Protein AF-A0AAW3SUJ0-F1 (afdb_monomer)

Solvent-accessible surface area (backbone atoms only — not comparable to full-atom values): 21875 Å² total; per-residue (Å²): 139,84,88,83,88,90,84,89,83,88,86,83,89,82,84,91,87,87,86,86,86,88,85,86,88,88,83,90,80,90,90,85,84,92,80,83,92,74,88,73,82,76,76,75,77,72,80,71,91,65,66,82,89,50,88,70,64,50,76,62,59,48,50,61,58,63,69,73,64,83,82,72,86,83,83,83,88,88,88,80,86,91,77,87,68,78,74,54,68,42,55,52,52,14,48,53,27,41,49,53,18,52,53,35,49,53,51,46,54,50,53,74,74,44,70,93,80,64,52,67,70,58,57,50,51,36,54,51,49,24,52,54,24,44,47,51,16,46,14,25,48,26,22,32,59,65,68,46,51,47,70,45,48,74,56,13,33,31,40,53,44,56,48,26,69,54,96,92,36,64,53,21,34,9,59,58,23,27,41,45,51,14,57,77,65,71,26,27,30,65,60,69,17,70,30,33,37,50,58,52,37,62,66,71,40,91,54,20,56,55,48,43,39,63,75,51,45,82,36,64,50,56,96,88,42,63,92,87,46,39,58,52,59,59,34,28,50,50,15,27,60,72,63,72,56,62,59,42,63,50,33,38,38,58,80,71,72,55,90,60,90,77,76,74,88,78,71,51,63,42,55,55,53,49,50,51,43,45,20,28,30,33,49,53,60,40,67,40,37,38,34,28,24,37,26,50,83,83,39,70,61,64,76,30,67,72,47,54,66,28,64,50,60,66,42,26,49,54,38,25,52,76,68,70,39,53,73,47,76,39,34,34,86,76,32,76,82,52,52,22,23,80,48,82,96,40,45,50,58,52,88,80,61,78,49,89,72,61,74,62,78,74,83,74,89,125

Secondary structure (DSSP, 8-state):
---------------------------------------------------TTS----HHHHHHHHTSSTTS---S----SS------HHHHHHHHHHHHHHHHHHHHHHHHHS-TTS-HHHHHHHHHHHHHHHHHHHHHHHHHHHHS-----TT-EEEEE--EEETTEEEE-HHHHHHHHHHHTT-EEGGGSHHHHHHHTTTSSS-HHHHHHHHTGGGG--TTSPTT--HHHHHHHHHHHHHT--HHHHTSGGGGT-S-SS-STTS-HHHHHHHHHHHHHHHT--S-EEEEE-S-TT-GGGGSHHHHTSHIIIIIHHHHHHTT--EEEE-GGG-TTT---SSGGG-SSGGGS-----S-------

Foldseek 3Di:
DDDDDDDDDDDDDDDDDDDDDDDDDDDDDDDDDDDDDDPPPPPPPPPPQDLPLDPQQPPVSVVVVVPPPVPDDDDDDDPDDPDPPPDDPLLVLLVVLVVQLVVLVVVLVVVVVDDPPPPPVNSVVSVVSNVVSLLSSLLSLLLLLQPFFLAKPAQLEEAEDAFDDDPNFGFFRRVQLRCLVSLVVVIDYRCRGSSNLCCCCSPLDNGSLSVQQVSCVVQQDDPPDDDLRHCSQVSSVNSNVVNVGPLCVLLLVVLVPDPDLDPGPPDGNSQSSVLSSLSNNLLNHHAAYEYTHLAAPPDVVCVDPSNCVDSVNPGRVVNNVSVVHHYHYDYNVNCVLSTAGPDPVSGSPCVPRVTPDRSPPVPPDD

Mean predicted aligned error: 14.72 Å

pLDDT: mean 71.86, std 26.79, range [24.86, 98.56]

Sequence (366 aa):
MPVSLNTSISHTNYNRAETAPASTQEKKSEEKPKAESNEQNKESDTVKNRNPNIKEATPEEIRGKALSSLSKGLNKEIFSANNEHKKDHDLTIAKHYGNKADEAQSTLRNKQKGSPDNSEKMLLKDAISIVLNRNKELEKIGEFTAKADMNSPHNGAYFWSGSTIKNGEVIHSAMLTAQSMAEKNSGTTLEMTQGGHALHNYSGEADSFSYLKERFKYTSGTESSPENYAPRKELIEKGINSSGVDMLAETGLAKTGAKALIPTPKDSVPHILWDMMSMRYANNVSGDATAIHAVSADDPYIKSDAYQQNTWNMKEKPILTSNNVTIKEKFSEQLQGELVGGKEQHKTNWSNTGGFKGNVDTGSKT

Organism: NCBI:txid1201031

Radius of gyration: 27.55 Å; Cα contacts (8 Å, |Δi|>4): 471; chains: 1; bounding box: 68×81×83 Å

Structure (mmCIF, N/CA/C/O backbone):
data_AF-A0AAW3SUJ0-F1
#
_entry.id   AF-A0AAW3SUJ0-F1
#
loop_
_atom_site.group_PDB
_atom_site.id
_atom_site.type_symbol
_atom_site.label_atom_id
_atom_site.label_alt_id
_atom_site.label_comp_id
_atom_site.label_asym_id
_atom_site.label_entity_id
_atom_site.label_seq_id
_atom_site.pdbx_PDB_ins_code
_atom_site.Cartn_x
_atom_site.Cartn_y
_atom_site.Cartn_z
_atom_site.occupancy
_atom_site.B_iso_or_equiv
_atom_site.auth_seq_id
_atom_site.auth_comp_id
_atom_site.auth_asym_id
_atom_site.auth_atom_id
_atom_site.pdbx_PDB_model_num
ATOM 1 N N . MET A 1 1 ? 45.160 45.471 -1.722 1.00 24.86 1 MET A N 1
ATOM 2 C CA . MET A 1 1 ? 45.067 45.384 -0.247 1.00 24.86 1 MET A CA 1
ATOM 3 C C . MET A 1 1 ? 44.053 46.414 0.236 1.00 24.86 1 MET A C 1
ATOM 5 O O . MET A 1 1 ? 44.107 47.510 -0.304 1.00 24.86 1 MET A O 1
ATOM 9 N N . PRO A 1 2 ? 43.237 46.162 1.270 1.00 34.69 2 PRO A N 1
ATOM 10 C CA . PRO A 1 2 ? 42.447 44.970 1.564 1.00 34.69 2 PRO A CA 1
ATOM 11 C C . PRO A 1 2 ? 40.928 45.272 1.616 1.00 34.69 2 PRO A C 1
ATOM 13 O O . PRO A 1 2 ? 40.485 46.416 1.650 1.00 34.69 2 PRO A O 1
ATOM 16 N N . VAL A 1 3 ? 40.160 44.184 1.608 1.00 29.75 3 VAL A N 1
ATOM 17 C CA . VAL A 1 3 ? 38.704 44.078 1.776 1.00 29.75 3 VAL A CA 1
ATOM 18 C C . VAL A 1 3 ? 38.363 44.161 3.271 1.00 29.75 3 VAL A C 1
ATOM 20 O O . VAL A 1 3 ? 39.117 43.619 4.077 1.00 29.75 3 VAL A O 1
ATOM 23 N N . SER A 1 4 ? 37.234 44.774 3.647 1.00 28.98 4 SER A N 1
ATOM 24 C CA . SER A 1 4 ? 36.665 44.638 4.997 1.00 28.98 4 SER A CA 1
ATOM 25 C C . SER A 1 4 ? 35.208 44.183 4.930 1.00 28.98 4 SER A C 1
ATOM 27 O O . SER A 1 4 ? 34.373 44.805 4.273 1.00 28.98 4 SER A O 1
ATOM 29 N N . LEU A 1 5 ? 34.966 43.055 5.598 1.00 29.67 5 LEU A N 1
ATOM 30 C CA . LEU A 1 5 ? 33.693 42.387 5.840 1.00 29.67 5 LEU A CA 1
ATOM 31 C C . LEU A 1 5 ? 32.933 43.083 6.972 1.00 29.67 5 LEU A C 1
ATOM 33 O O . LEU A 1 5 ? 33.523 43.464 7.980 1.00 29.67 5 LEU A O 1
ATOM 37 N N . ASN A 1 6 ? 31.612 43.167 6.826 1.00 27.38 6 ASN A N 1
ATOM 38 C CA . ASN A 1 6 ? 30.703 43.647 7.857 1.00 27.38 6 ASN A CA 1
ATOM 39 C C . ASN A 1 6 ? 29.853 42.463 8.344 1.00 27.38 6 ASN A C 1
ATOM 41 O O . ASN A 1 6 ? 29.036 41.935 7.592 1.00 27.38 6 ASN A O 1
ATOM 45 N N . THR A 1 7 ? 30.047 42.049 9.595 1.00 29.09 7 THR A N 1
ATOM 46 C CA . THR A 1 7 ? 29.163 41.109 10.303 1.00 29.09 7 THR A CA 1
ATOM 47 C C . THR A 1 7 ? 29.036 41.583 11.742 1.00 29.09 7 THR A C 1
ATOM 49 O O . THR A 1 7 ? 30.025 41.631 12.470 1.00 29.09 7 THR A O 1
ATOM 52 N N . SER A 1 8 ? 27.818 41.943 12.142 1.00 25.98 8 SER A N 1
ATOM 53 C CA . SER A 1 8 ? 27.457 42.286 13.516 1.00 25.98 8 SER A CA 1
ATOM 54 C C . SER A 1 8 ? 26.697 41.119 14.140 1.00 25.98 8 SER A C 1
ATOM 56 O O . SER A 1 8 ? 25.651 40.723 13.635 1.00 25.98 8 SER A O 1
ATOM 58 N N . ILE A 1 9 ? 27.212 40.594 15.251 1.00 27.80 9 ILE A N 1
ATOM 59 C CA . ILE A 1 9 ? 26.467 39.766 16.204 1.00 27.80 9 ILE A CA 1
ATOM 60 C C . ILE A 1 9 ? 26.661 40.422 17.571 1.00 27.80 9 ILE A C 1
ATOM 62 O O . ILE A 1 9 ? 27.789 40.569 18.041 1.00 27.80 9 ILE A O 1
ATOM 66 N N . SER A 1 10 ? 25.557 40.839 18.185 1.00 25.36 10 SER A N 1
ATOM 67 C CA . SER A 1 10 ? 25.505 41.372 19.545 1.00 25.36 10 SER A CA 1
ATOM 68 C C . SER A 1 10 ? 24.894 40.321 20.468 1.00 25.36 10 SER A C 1
ATOM 70 O O . SER A 1 10 ? 23.746 39.928 20.280 1.00 25.36 10 SER A O 1
ATOM 72 N N . HIS A 1 11 ? 25.643 39.908 21.489 1.00 27.08 11 HIS A N 1
ATOM 73 C CA . HIS A 1 11 ? 25.108 39.239 22.671 1.00 27.08 11 HIS A CA 1
ATOM 74 C C . HIS A 1 11 ? 25.511 40.048 23.902 1.00 27.08 11 HIS A C 1
ATOM 76 O O . HIS A 1 11 ? 26.698 40.218 24.181 1.00 27.08 11 HIS A O 1
ATOM 82 N N . THR A 1 12 ? 24.512 40.544 24.629 1.00 27.36 12 THR A N 1
ATOM 83 C CA . THR A 1 12 ? 24.684 41.235 25.907 1.00 27.36 12 THR A CA 1
ATOM 84 C C . THR A 1 12 ? 24.100 40.371 27.020 1.00 27.36 12 THR A C 1
ATOM 86 O O . THR A 1 12 ? 22.957 39.926 26.944 1.00 27.36 12 THR A O 1
ATOM 89 N N . ASN A 1 13 ? 24.926 40.144 28.039 1.00 26.64 13 ASN A N 1
ATOM 90 C CA . ASN A 1 13 ? 24.633 39.467 29.299 1.00 26.64 13 ASN A CA 1
ATOM 91 C C . ASN A 1 13 ? 23.749 40.313 30.231 1.00 26.64 13 ASN A C 1
ATOM 93 O O . ASN A 1 13 ? 23.883 41.535 30.253 1.00 26.64 13 ASN A O 1
ATOM 97 N N . TYR A 1 14 ? 23.004 39.647 31.121 1.00 26.52 14 TYR A N 1
ATOM 98 C CA . TYR A 1 14 ? 22.590 40.196 32.420 1.00 26.52 14 TYR A CA 1
ATOM 99 C C . TYR A 1 14 ? 22.772 39.156 33.554 1.00 26.52 14 TYR A C 1
ATOM 101 O O . TYR A 1 14 ? 22.089 38.141 33.589 1.00 26.52 14 TYR A O 1
ATOM 109 N N . ASN A 1 15 ? 23.774 39.431 34.408 1.00 28.48 15 ASN A N 1
ATOM 110 C CA . ASN A 1 15 ? 23.875 39.385 35.892 1.00 28.48 15 ASN A CA 1
ATOM 111 C C . ASN A 1 15 ? 22.992 38.406 36.717 1.00 28.48 15 ASN A C 1
ATOM 113 O O . ASN A 1 15 ? 21.781 38.405 36.552 1.00 28.48 15 ASN A O 1
ATOM 117 N N . ARG A 1 16 ? 23.548 37.519 37.584 1.00 25.41 16 ARG A N 1
ATOM 118 C CA . ARG A 1 16 ? 24.213 37.703 38.928 1.00 25.41 16 ARG A CA 1
ATOM 119 C C . ARG A 1 16 ? 23.171 37.897 40.059 1.00 25.41 16 ARG A C 1
ATOM 121 O O . ARG A 1 16 ? 22.280 38.700 39.853 1.00 25.41 16 ARG A O 1
ATOM 128 N N . ALA A 1 17 ? 23.213 37.351 41.285 1.00 25.39 17 ALA A N 1
ATOM 129 C CA . ALA A 1 17 ? 23.910 36.291 42.048 1.00 25.39 17 ALA A CA 1
ATOM 130 C C . ALA A 1 17 ? 23.192 36.165 43.422 1.00 25.39 17 ALA A C 1
ATOM 132 O O . ALA A 1 17 ? 22.433 37.069 43.745 1.00 25.39 17 ALA A O 1
ATOM 133 N N . GLU A 1 18 ? 23.491 35.125 44.222 1.00 27.52 18 GLU A N 1
ATOM 134 C CA . GLU A 1 18 ? 23.722 35.143 45.699 1.00 27.52 18 GLU A CA 1
ATOM 135 C C . GLU A 1 18 ? 23.854 33.684 46.211 1.00 27.52 18 GLU A C 1
ATOM 137 O O . GLU A 1 18 ? 22.988 32.863 45.936 1.00 27.52 18 GLU A O 1
ATOM 142 N N . THR A 1 19 ? 25.053 33.188 46.561 1.00 28.30 19 THR A N 1
ATOM 143 C CA . THR A 1 19 ? 25.839 33.213 47.831 1.00 28.30 19 THR A CA 1
ATOM 144 C C . THR A 1 19 ? 25.762 31.890 48.618 1.00 28.30 19 THR A C 1
ATOM 146 O O . THR A 1 19 ? 24.700 31.334 48.866 1.00 28.30 19 THR A O 1
ATOM 149 N N . ALA A 1 20 ? 26.951 31.374 48.965 1.00 27.89 20 ALA A N 1
ATOM 150 C CA . ALA A 1 20 ? 27.229 30.170 49.765 1.00 27.89 20 ALA A CA 1
ATOM 151 C C . ALA A 1 20 ? 27.288 30.490 51.281 1.00 27.89 20 ALA A C 1
ATOM 153 O O . ALA A 1 20 ? 27.160 31.662 51.643 1.00 27.89 20 ALA A O 1
ATOM 154 N N . PRO A 1 21 ? 27.513 29.498 52.175 1.00 35.12 21 PRO A N 1
ATOM 155 C CA . PRO A 1 21 ? 28.897 29.112 52.544 1.00 35.12 21 PRO A CA 1
ATOM 156 C C . PRO A 1 21 ? 29.089 27.582 52.763 1.00 35.12 21 PRO A C 1
ATOM 158 O O . PRO A 1 21 ? 28.193 26.888 53.219 1.00 35.12 21 PRO A O 1
ATOM 161 N N . ALA A 1 22 ? 30.150 26.967 52.225 1.00 26.48 22 ALA A N 1
ATOM 162 C CA . ALA A 1 22 ? 31.454 26.652 52.846 1.00 26.48 22 ALA A CA 1
ATOM 163 C C . ALA A 1 22 ? 31.455 25.513 53.896 1.00 26.48 22 ALA A C 1
ATOM 165 O O . ALA A 1 22 ? 30.919 25.683 54.981 1.00 26.48 22 ALA A O 1
ATOM 166 N N . SER A 1 23 ? 32.185 24.415 53.631 1.00 27.00 23 SER A N 1
ATOM 167 C CA . SER A 1 23 ? 33.356 24.036 54.449 1.00 27.00 23 SER A CA 1
ATOM 168 C C . SER A 1 23 ? 34.226 22.932 53.796 1.00 27.00 23 SER A C 1
ATOM 170 O O . SER A 1 23 ? 33.739 21.898 53.357 1.00 27.00 23 SER A O 1
ATOM 172 N N . THR A 1 24 ? 35.524 23.251 53.736 1.00 26.89 24 THR A N 1
ATOM 173 C CA . THR A 1 24 ? 36.754 22.442 53.893 1.00 26.89 24 THR A CA 1
ATOM 174 C C . THR A 1 24 ? 37.143 21.252 52.996 1.00 26.89 24 THR A C 1
ATOM 176 O O . THR A 1 24 ? 36.406 20.312 52.737 1.00 26.89 24 THR A O 1
ATOM 179 N N . GLN A 1 25 ? 38.412 21.345 52.582 1.00 25.94 25 GLN A N 1
ATOM 180 C CA . GLN A 1 25 ? 39.247 20.442 51.792 1.00 25.94 25 GLN A CA 1
ATOM 181 C C . GLN A 1 25 ? 39.746 19.230 52.596 1.00 25.94 25 GLN A C 1
ATOM 183 O O . GLN A 1 25 ? 40.039 19.385 53.774 1.00 25.94 25 GLN A O 1
ATOM 188 N N . GLU A 1 26 ? 40.054 18.123 51.908 1.00 27.06 26 GLU A N 1
ATOM 189 C CA . GLU A 1 26 ? 41.355 17.444 52.049 1.00 27.06 26 GLU A CA 1
ATOM 190 C C . GLU A 1 26 ? 41.697 16.601 50.802 1.00 27.06 26 GLU A C 1
ATOM 192 O O . GLU A 1 26 ? 40.825 16.120 50.082 1.00 27.06 26 GLU A O 1
ATOM 197 N N . LYS A 1 27 ? 42.997 16.515 50.497 1.00 26.45 27 LYS A N 1
ATOM 198 C CA . LYS A 1 27 ? 43.623 15.931 49.295 1.00 26.45 27 LYS A CA 1
ATOM 199 C C . LYS A 1 27 ? 44.562 14.789 49.720 1.00 26.45 27 LYS A C 1
ATOM 201 O O . LYS A 1 27 ? 45.186 14.923 50.766 1.00 26.45 27 LYS A O 1
ATOM 206 N N . LYS A 1 28 ? 44.815 13.864 48.771 1.00 26.03 28 LYS A N 1
ATOM 207 C CA . LYS A 1 28 ? 45.878 12.816 48.677 1.00 26.03 28 LYS A CA 1
ATOM 208 C C . LYS A 1 28 ? 45.542 11.466 49.343 1.00 26.03 28 LYS A C 1
ATOM 210 O O . LYS A 1 28 ? 44.955 11.460 50.406 1.00 26.03 28 LYS A O 1
ATOM 215 N N . SER A 1 29 ? 45.896 10.291 48.808 1.00 26.67 29 SER A N 1
ATOM 216 C CA . SER A 1 29 ? 46.643 9.890 47.598 1.00 26.67 29 SER A CA 1
ATOM 217 C C . SER A 1 29 ? 46.513 8.369 47.377 1.00 26.67 29 SER A C 1
ATOM 219 O O . SER A 1 29 ? 46.382 7.628 48.340 1.00 26.67 29 SER A O 1
ATOM 221 N N . GLU A 1 30 ? 46.561 7.979 46.098 1.00 25.17 30 GLU A N 1
ATOM 222 C CA . GLU A 1 30 ? 47.040 6.729 45.468 1.00 25.17 30 GLU A CA 1
ATOM 223 C C . GLU A 1 30 ? 47.167 5.424 46.277 1.00 25.17 30 GLU A C 1
ATOM 225 O O . GLU A 1 30 ? 48.036 5.300 47.130 1.00 25.17 30 GLU A O 1
ATOM 230 N N . GLU A 1 31 ? 46.487 4.373 45.797 1.00 27.72 31 GLU A N 1
ATOM 231 C CA . GLU A 1 31 ? 47.141 3.079 45.562 1.00 27.72 31 GLU A CA 1
ATOM 232 C C . GLU A 1 31 ? 46.441 2.303 44.429 1.00 27.72 31 GLU A C 1
ATOM 234 O O . GLU A 1 31 ? 45.216 2.267 44.319 1.00 27.72 31 GLU A O 1
ATOM 239 N N . LYS A 1 32 ? 47.246 1.730 43.533 1.00 29.16 32 LYS A N 1
ATOM 240 C CA . LYS A 1 32 ? 46.849 0.952 42.351 1.00 29.16 32 LYS A CA 1
ATOM 241 C C . LYS A 1 32 ? 47.064 -0.531 42.667 1.00 29.16 32 LYS A C 1
ATOM 243 O O . LYS A 1 32 ? 48.086 -0.852 43.271 1.00 29.16 32 LYS A O 1
ATOM 248 N N . PRO A 1 33 ? 46.257 -1.444 42.107 1.00 28.30 33 PRO A N 1
ATOM 249 C CA . PRO A 1 33 ? 46.882 -2.613 41.492 1.00 28.30 33 PRO A CA 1
ATOM 250 C C . PRO A 1 33 ? 46.390 -2.877 40.064 1.00 28.30 33 PRO A C 1
ATOM 252 O O . PRO A 1 33 ? 45.245 -2.630 39.696 1.00 28.30 33 PRO A O 1
ATOM 255 N N . LYS A 1 34 ? 47.327 -3.374 39.251 1.00 26.94 34 LYS A N 1
ATOM 256 C CA . LYS A 1 34 ? 47.128 -3.954 37.918 1.00 26.94 34 LYS A CA 1
ATOM 257 C C . LYS A 1 34 ? 46.406 -5.304 38.025 1.00 26.94 34 LYS A C 1
ATOM 259 O O . LYS A 1 34 ? 46.861 -6.134 38.801 1.00 26.94 34 LYS A O 1
ATOM 264 N N . ALA A 1 35 ? 45.424 -5.544 37.160 1.00 26.31 35 ALA A N 1
ATOM 265 C CA . ALA A 1 35 ? 45.133 -6.826 36.496 1.00 26.31 35 ALA A CA 1
ATOM 266 C C . ALA A 1 35 ? 44.045 -6.533 35.446 1.00 26.31 35 ALA A C 1
ATOM 268 O O . ALA A 1 35 ? 43.010 -5.965 35.769 1.00 26.31 35 ALA A O 1
ATOM 269 N N . GLU A 1 36 ? 44.396 -6.535 34.167 1.00 25.61 36 GLU A N 1
ATOM 270 C CA . GLU A 1 36 ? 44.229 -7.649 33.222 1.00 25.61 36 GLU A CA 1
ATOM 271 C C . GLU A 1 36 ? 43.014 -7.416 32.319 1.00 25.61 36 GLU A C 1
ATOM 273 O O . GLU A 1 36 ? 41.887 -7.181 32.740 1.00 25.61 36 GLU A O 1
ATOM 278 N N . SER A 1 37 ? 43.338 -7.390 31.035 1.00 32.81 37 SER A N 1
ATOM 279 C CA . SER A 1 37 ? 42.490 -7.173 29.879 1.00 32.81 37 SER A CA 1
ATOM 280 C C . SER A 1 37 ? 41.363 -8.195 29.783 1.00 32.81 37 SER A C 1
ATOM 282 O O . SER A 1 37 ? 41.625 -9.392 29.723 1.00 32.81 37 SER A O 1
ATOM 284 N N . ASN A 1 38 ? 40.137 -7.706 29.624 1.00 26.75 38 ASN A N 1
ATOM 285 C CA . ASN A 1 38 ? 39.127 -8.376 28.815 1.00 26.75 38 ASN A CA 1
ATOM 286 C C . ASN A 1 38 ? 38.287 -7.307 28.110 1.00 26.75 38 ASN A C 1
ATOM 288 O O . ASN A 1 38 ? 37.331 -6.763 28.661 1.00 26.75 38 ASN A O 1
ATOM 292 N N . GLU A 1 39 ? 38.683 -6.992 26.876 1.00 27.47 39 GLU A N 1
ATOM 293 C CA . GLU A 1 39 ? 37.812 -6.364 25.887 1.00 27.47 39 GLU A CA 1
ATOM 294 C C . GLU A 1 39 ? 36.677 -7.344 25.566 1.00 27.47 39 GLU A C 1
ATOM 296 O O . GLU A 1 39 ? 36.760 -8.160 24.652 1.00 27.47 39 GLU A O 1
ATOM 301 N N . GLN A 1 40 ? 35.591 -7.288 26.335 1.00 27.53 40 GLN A N 1
ATOM 302 C CA . GLN A 1 40 ? 34.298 -7.717 25.822 1.00 27.53 40 GLN A CA 1
ATOM 303 C C . GLN A 1 40 ? 33.738 -6.562 25.003 1.00 27.53 40 GLN A C 1
ATOM 305 O O . GLN A 1 40 ? 33.204 -5.592 25.545 1.00 27.53 40 GLN A O 1
ATOM 310 N N . ASN A 1 41 ? 33.892 -6.688 23.684 1.00 26.83 41 ASN A N 1
ATOM 311 C CA . ASN A 1 41 ? 33.132 -5.948 22.689 1.00 26.83 41 ASN A CA 1
ATOM 312 C C . ASN A 1 41 ? 31.644 -5.999 23.058 1.00 26.83 41 ASN A C 1
ATOM 314 O O . ASN A 1 41 ? 30.942 -6.971 22.786 1.00 26.83 41 ASN A O 1
ATOM 318 N N . LYS A 1 42 ? 31.161 -4.927 23.691 1.00 26.22 42 LYS A N 1
ATOM 319 C CA . LYS A 1 42 ? 29.757 -4.540 23.639 1.00 26.22 42 LYS A CA 1
ATOM 320 C C . LYS A 1 42 ? 29.491 -4.109 22.204 1.00 26.22 42 LYS A C 1
ATOM 322 O O . LYS A 1 42 ? 29.611 -2.933 21.873 1.00 26.22 42 LYS A O 1
ATOM 327 N N . GLU A 1 43 ? 29.139 -5.067 21.358 1.00 26.69 43 GLU A N 1
ATOM 328 C CA . GLU A 1 43 ? 28.371 -4.765 20.160 1.00 26.69 43 GLU A CA 1
ATOM 329 C C . GLU A 1 43 ? 27.015 -4.256 20.651 1.00 26.69 43 GLU A C 1
ATOM 331 O O . GLU A 1 43 ? 26.119 -5.002 21.041 1.00 26.69 43 GLU A O 1
ATOM 336 N N . SER A 1 44 ? 26.907 -2.934 20.759 1.00 25.36 44 SER A N 1
ATOM 337 C CA . SER A 1 44 ? 25.626 -2.261 20.826 1.00 25.36 44 SER A CA 1
ATOM 338 C C . SER A 1 44 ? 24.917 -2.559 19.510 1.00 25.36 44 SER A C 1
ATOM 340 O O . SER A 1 44 ? 25.147 -1.874 18.508 1.00 25.36 44 SER A O 1
ATOM 342 N N . ASP A 1 45 ? 24.088 -3.598 19.515 1.00 27.12 45 ASP A N 1
ATOM 343 C CA . ASP A 1 45 ? 23.056 -3.819 18.515 1.00 27.12 45 ASP A CA 1
ATOM 344 C C . ASP A 1 45 ? 22.156 -2.584 18.504 1.00 27.12 45 ASP A C 1
ATOM 346 O O . ASP A 1 45 ? 21.190 -2.432 19.254 1.00 27.12 45 ASP A O 1
ATOM 350 N N . THR A 1 46 ? 22.533 -1.637 17.655 1.00 26.80 46 THR A N 1
ATOM 351 C CA . THR A 1 46 ? 21.665 -0.559 17.226 1.00 26.80 46 THR A CA 1
ATOM 352 C C . THR A 1 46 ? 20.499 -1.240 16.535 1.00 26.80 46 THR A C 1
ATOM 354 O O . THR A 1 46 ? 20.632 -1.777 15.435 1.00 26.80 46 THR A O 1
ATOM 357 N N . VAL A 1 47 ? 19.360 -1.262 17.228 1.00 30.67 47 VAL A N 1
ATOM 358 C CA . VAL A 1 47 ? 18.055 -1.667 16.711 1.00 30.67 47 VAL A CA 1
ATOM 359 C C . VAL A 1 47 ? 17.781 -0.817 15.472 1.00 30.67 47 VAL A C 1
ATOM 361 O O . VAL A 1 47 ? 17.246 0.287 15.540 1.00 30.67 47 VAL A O 1
ATOM 364 N N . LYS A 1 48 ? 18.235 -1.299 14.313 1.00 28.52 48 LYS A N 1
ATOM 365 C CA . LYS A 1 48 ? 17.929 -0.705 13.020 1.00 28.52 48 LYS A CA 1
ATOM 366 C C . LYS A 1 48 ? 16.430 -0.839 12.836 1.00 28.52 48 LYS A C 1
ATOM 368 O O . LYS A 1 48 ? 15.950 -1.954 12.688 1.00 28.52 48 LYS A O 1
ATOM 373 N N . ASN A 1 49 ? 15.749 0.301 12.891 1.00 34.25 49 ASN A N 1
ATOM 374 C CA . ASN A 1 49 ? 14.519 0.683 12.199 1.00 34.25 49 ASN A CA 1
ATOM 375 C C . ASN A 1 49 ? 13.866 -0.446 11.366 1.00 34.25 49 ASN A C 1
ATOM 377 O O . ASN A 1 49 ? 13.928 -0.448 10.137 1.00 34.25 49 ASN A O 1
ATOM 381 N N . ARG A 1 50 ? 13.306 -1.455 12.042 1.00 34.03 50 ARG A N 1
ATOM 382 C CA . ARG A 1 50 ? 12.527 -2.544 11.447 1.00 34.03 50 ARG A CA 1
ATOM 383 C C . ARG A 1 50 ? 11.074 -2.199 11.699 1.00 34.03 50 ARG A C 1
ATOM 385 O O . ARG A 1 50 ? 10.693 -2.051 12.855 1.00 34.03 50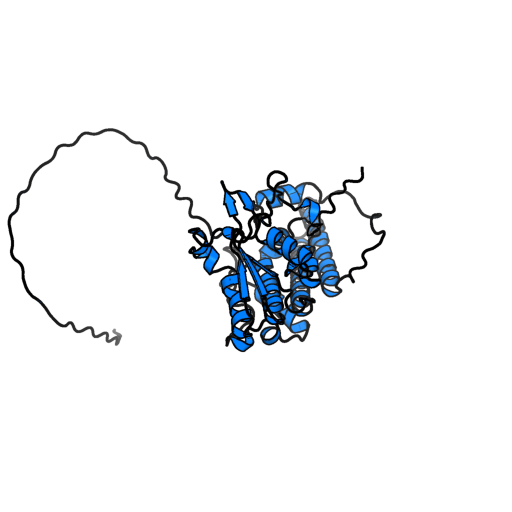 ARG A O 1
ATOM 392 N N . ASN A 1 51 ? 10.283 -2.087 10.639 1.00 33.66 51 ASN A N 1
ATOM 393 C CA . ASN A 1 51 ? 8.833 -2.069 10.754 1.00 33.66 51 ASN A CA 1
ATOM 394 C C . ASN A 1 51 ? 8.393 -3.463 11.252 1.00 33.66 51 ASN A C 1
ATOM 396 O O . ASN A 1 51 ? 8.529 -4.432 10.509 1.00 33.66 51 ASN A O 1
ATOM 400 N N . PRO A 1 52 ? 7.920 -3.621 12.499 1.00 32.81 52 PRO A N 1
ATOM 401 C CA . PRO A 1 52 ? 7.627 -4.938 13.067 1.00 32.81 52 PRO A CA 1
ATOM 402 C C . PRO A 1 52 ? 6.315 -5.538 12.541 1.00 32.81 52 PRO A C 1
ATOM 404 O O . PRO A 1 52 ? 5.973 -6.665 12.893 1.00 32.81 52 PRO A O 1
ATOM 407 N N . ASN A 1 53 ? 5.592 -4.813 11.681 1.00 35.69 53 ASN A N 1
ATOM 408 C CA . ASN A 1 53 ? 4.367 -5.286 11.040 1.00 35.69 53 ASN A CA 1
ATOM 409 C C . ASN A 1 53 ? 4.631 -6.224 9.851 1.00 35.69 53 ASN A C 1
ATOM 411 O O . ASN A 1 53 ? 3.704 -6.871 9.372 1.00 35.69 53 ASN A O 1
ATOM 415 N N . ILE A 1 54 ? 5.881 -6.330 9.385 1.00 37.34 54 ILE A N 1
ATOM 416 C CA . ILE A 1 54 ? 6.287 -7.220 8.295 1.00 37.34 54 ILE A CA 1
ATOM 417 C C . ILE A 1 54 ? 7.616 -7.845 8.708 1.00 37.34 54 ILE A C 1
ATOM 419 O O . ILE A 1 54 ? 8.593 -7.132 8.934 1.00 37.34 54 ILE A O 1
ATOM 423 N N . LYS A 1 55 ? 7.686 -9.180 8.807 1.00 38.44 55 LYS A N 1
ATOM 424 C CA . LYS A 1 55 ? 8.993 -9.844 8.833 1.00 38.44 55 LYS A CA 1
ATOM 425 C C . LYS A 1 55 ? 9.602 -9.633 7.450 1.00 38.44 55 LYS A C 1
ATOM 427 O O . LYS A 1 55 ? 9.359 -10.426 6.551 1.00 38.44 55 LYS A O 1
ATOM 432 N N . GLU A 1 56 ? 10.348 -8.545 7.280 1.00 37.78 56 GLU A N 1
ATOM 433 C CA . GLU A 1 56 ? 11.147 -8.347 6.081 1.00 37.78 56 GLU A CA 1
ATOM 434 C C . GLU A 1 56 ? 12.113 -9.527 5.993 1.00 37.78 56 GLU A C 1
ATOM 436 O O . GLU A 1 56 ? 12.947 -9.722 6.884 1.00 37.78 56 GLU A O 1
ATOM 441 N N . ALA A 1 57 ? 11.963 -10.345 4.952 1.00 38.25 57 ALA A N 1
ATOM 442 C CA . ALA A 1 57 ? 12.917 -11.404 4.692 1.00 38.25 57 ALA A CA 1
ATOM 443 C C . ALA A 1 57 ? 14.305 -10.766 4.533 1.00 38.25 57 ALA A C 1
ATOM 445 O O . ALA A 1 57 ? 14.454 -9.740 3.859 1.00 38.25 57 ALA A O 1
ATOM 446 N N . THR A 1 58 ? 15.330 -11.335 5.168 1.00 40.00 58 THR A N 1
ATOM 447 C CA . THR A 1 58 ? 16.690 -10.814 4.993 1.00 40.00 58 THR A CA 1
ATOM 448 C C . THR A 1 58 ? 17.078 -10.899 3.509 1.00 40.00 58 THR A C 1
ATOM 450 O O . THR A 1 58 ? 16.598 -11.782 2.791 1.00 40.00 58 THR A O 1
ATOM 453 N N . PRO A 1 59 ? 17.968 -10.027 2.998 1.00 36.59 59 PRO A N 1
ATOM 454 C CA . PRO A 1 59 ? 18.449 -10.135 1.618 1.00 36.59 59 PRO A CA 1
ATOM 455 C C . PRO A 1 59 ? 18.991 -11.534 1.264 1.00 36.59 59 PRO A C 1
ATOM 457 O O . PRO A 1 59 ? 18.947 -11.946 0.106 1.00 36.59 59 PRO A O 1
ATOM 460 N N . GLU A 1 60 ? 19.473 -12.282 2.259 1.00 35.03 60 GLU A N 1
ATOM 461 C CA . GLU A 1 60 ? 19.933 -13.669 2.145 1.00 35.03 60 GLU A CA 1
ATOM 462 C C . GLU A 1 60 ? 18.774 -14.676 2.084 1.00 35.03 60 GLU A C 1
ATOM 464 O O . GLU A 1 60 ? 18.810 -15.573 1.243 1.00 35.03 60 GLU A O 1
ATOM 469 N N . GLU A 1 61 ? 17.712 -14.499 2.878 1.00 38.91 61 GLU A N 1
ATOM 470 C CA . GLU A 1 61 ? 16.470 -15.285 2.784 1.00 38.91 61 GLU A CA 1
ATOM 471 C C . GLU A 1 61 ? 15.776 -15.083 1.420 1.00 38.91 61 GLU A C 1
ATOM 473 O O . GLU A 1 61 ? 15.260 -16.040 0.835 1.00 38.91 61 GLU A O 1
ATOM 478 N N . ILE A 1 62 ? 15.824 -13.862 0.868 1.00 42.50 62 ILE A N 1
ATOM 479 C CA . ILE A 1 62 ? 15.305 -13.532 -0.471 1.00 42.50 62 ILE A CA 1
ATOM 480 C C . ILE A 1 62 ? 16.181 -14.165 -1.560 1.00 42.50 62 ILE A C 1
ATOM 482 O O . ILE A 1 62 ? 15.660 -14.809 -2.469 1.00 42.50 62 ILE A O 1
ATOM 486 N N . ARG A 1 63 ? 17.516 -14.051 -1.470 1.00 35.97 63 ARG A N 1
ATOM 487 C CA . ARG A 1 63 ? 18.437 -14.692 -2.431 1.00 35.97 63 ARG A CA 1
ATOM 488 C C . ARG A 1 63 ? 18.335 -16.216 -2.405 1.00 35.97 63 ARG A C 1
ATOM 490 O O . ARG A 1 63 ? 18.368 -16.827 -3.468 1.00 35.97 63 ARG A O 1
ATOM 497 N N . GLY A 1 64 ? 18.174 -16.821 -1.228 1.00 31.73 64 GLY A N 1
ATOM 498 C CA . GLY A 1 64 ? 18.011 -18.268 -1.068 1.00 31.73 64 GLY A CA 1
ATOM 499 C C . GLY A 1 64 ? 16.738 -18.815 -1.723 1.00 31.73 64 GLY A C 1
ATOM 500 O O . GLY A 1 64 ? 16.762 -19.915 -2.270 1.00 31.73 64 GLY A O 1
ATOM 501 N N . LYS A 1 65 ? 15.651 -18.028 -1.744 1.00 37.72 65 LYS A N 1
ATOM 502 C CA . LYS A 1 65 ? 14.398 -18.367 -2.444 1.00 37.72 65 LYS A CA 1
ATOM 503 C C . LYS A 1 65 ? 14.428 -18.018 -3.937 1.00 37.72 65 LYS A C 1
ATOM 505 O O . LYS A 1 65 ? 13.972 -18.809 -4.755 1.00 37.72 65 LYS A O 1
ATOM 510 N N . ALA A 1 66 ? 15.046 -16.897 -4.312 1.00 38.75 66 ALA A N 1
ATOM 511 C CA . ALA A 1 66 ? 15.188 -16.465 -5.706 1.00 38.75 66 ALA A CA 1
ATOM 512 C C . ALA A 1 66 ? 16.123 -17.365 -6.544 1.00 38.75 66 ALA A C 1
ATOM 514 O O . ALA A 1 66 ? 16.110 -17.297 -7.774 1.00 38.75 66 ALA A O 1
ATOM 515 N N . LEU A 1 67 ? 16.948 -18.201 -5.901 1.00 33.75 67 LEU A N 1
ATOM 516 C CA . LEU A 1 67 ? 17.924 -19.066 -6.571 1.00 33.75 67 LEU A 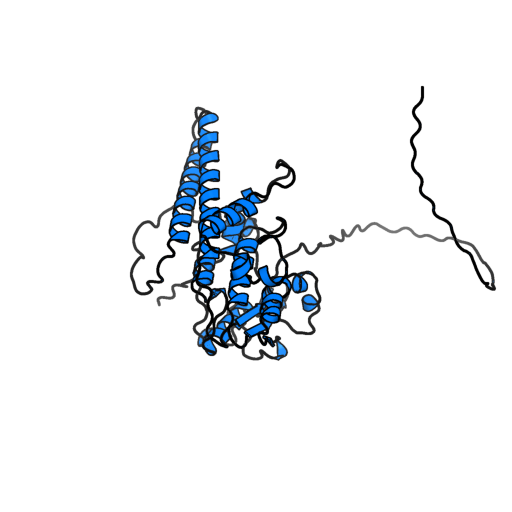CA 1
ATOM 517 C C . LEU A 1 67 ? 17.462 -20.518 -6.787 1.00 33.75 67 LEU A C 1
ATOM 519 O O . LEU A 1 67 ? 18.142 -21.227 -7.528 1.00 33.75 67 LEU A O 1
ATOM 523 N N . SER A 1 68 ? 16.336 -20.975 -6.219 1.00 32.00 68 SER A N 1
ATOM 524 C CA . SER A 1 68 ? 15.969 -22.406 -6.255 1.00 32.00 68 SER A CA 1
ATOM 525 C C . SER A 1 68 ? 14.812 -22.809 -7.184 1.00 32.00 68 SER A C 1
ATOM 527 O O . SER A 1 68 ? 14.600 -24.006 -7.360 1.00 32.00 68 SER A O 1
ATOM 529 N N . SER A 1 69 ? 14.122 -21.890 -7.874 1.00 33.12 69 SER A N 1
ATOM 530 C CA . SER A 1 69 ? 13.068 -22.282 -8.843 1.00 33.12 69 SER A CA 1
ATOM 531 C C . SER A 1 69 ? 12.964 -21.441 -10.123 1.00 33.12 69 SER A C 1
ATOM 533 O O . SER A 1 69 ? 12.184 -21.768 -11.015 1.00 33.12 69 SER A O 1
ATOM 535 N N . LEU A 1 70 ? 13.816 -20.432 -10.315 1.00 35.09 70 LEU A N 1
ATOM 536 C CA . LEU A 1 70 ? 13.763 -19.526 -11.474 1.00 35.09 70 LEU A CA 1
ATOM 537 C C . LEU A 1 70 ? 14.377 -20.087 -12.777 1.00 35.09 70 LEU A C 1
ATOM 539 O O . LEU A 1 70 ? 14.812 -19.321 -13.633 1.00 35.09 70 LEU A O 1
ATOM 543 N N . SER A 1 71 ? 14.436 -21.414 -12.967 1.00 33.09 71 SER A N 1
ATOM 544 C CA . SER A 1 71 ? 15.020 -21.962 -14.206 1.00 33.09 71 SER A CA 1
ATOM 545 C C . SER A 1 71 ? 14.413 -23.215 -14.831 1.00 33.09 71 SER A C 1
ATOM 547 O O . SER A 1 71 ? 14.873 -23.558 -15.918 1.00 33.09 71 SER A O 1
ATOM 549 N N . LYS A 1 72 ? 13.386 -23.883 -14.281 1.00 29.39 72 LYS A N 1
ATOM 550 C CA . LYS A 1 72 ? 12.766 -25.025 -14.989 1.00 29.39 72 LYS A CA 1
ATOM 551 C C . LYS A 1 72 ? 11.273 -25.190 -14.696 1.00 29.39 72 LYS A C 1
ATOM 553 O O . LYS A 1 72 ? 10.904 -25.732 -13.668 1.00 29.39 72 LYS A O 1
ATOM 558 N N . GLY A 1 73 ? 10.464 -24.785 -15.678 1.00 32.41 73 GLY A N 1
ATOM 559 C CA . GLY A 1 73 ? 9.211 -25.438 -16.067 1.00 32.41 73 GLY A CA 1
ATOM 560 C C . GLY A 1 73 ? 8.015 -25.322 -15.123 1.00 32.41 73 GLY A C 1
ATOM 561 O O . GLY A 1 73 ? 7.879 -26.131 -14.222 1.00 32.41 73 GLY A O 1
ATOM 562 N N . LEU A 1 74 ? 7.077 -24.428 -15.449 1.00 28.66 74 LEU A N 1
ATOM 563 C CA . LEU A 1 74 ? 5.637 -24.724 -15.393 1.00 28.66 74 LEU A CA 1
ATOM 564 C C . LEU A 1 74 ? 4.881 -23.748 -16.319 1.00 28.66 74 LEU A C 1
ATOM 566 O O . LEU A 1 74 ? 4.162 -22.849 -15.899 1.00 28.66 74 LEU A O 1
ATOM 570 N N . ASN A 1 75 ? 5.112 -23.895 -17.625 1.00 34.31 75 ASN A N 1
ATOM 571 C CA . ASN A 1 75 ? 4.160 -23.433 -18.631 1.00 34.31 75 ASN A CA 1
ATOM 572 C C . ASN A 1 75 ? 3.185 -24.589 -18.881 1.00 34.31 75 ASN A C 1
ATOM 574 O O . ASN A 1 75 ? 3.643 -25.695 -19.156 1.00 34.31 75 ASN A O 1
ATOM 578 N N . LYS A 1 76 ? 1.886 -24.267 -18.863 1.00 33.22 76 LYS A N 1
ATOM 579 C CA . LYS A 1 76 ? 0.694 -25.1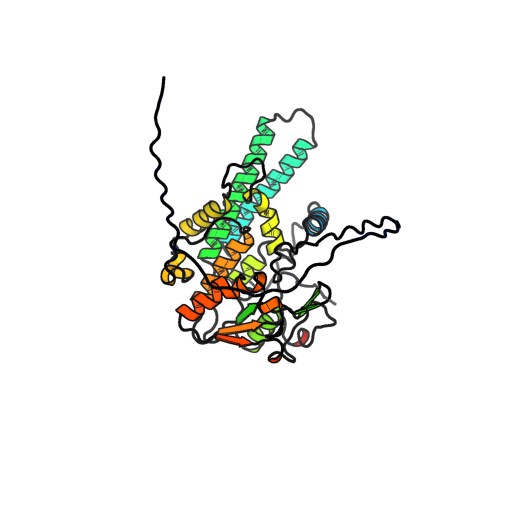19 -19.051 1.00 33.22 76 LYS A CA 1
ATOM 580 C C . LYS A 1 76 ? 0.186 -25.876 -17.814 1.00 33.22 76 LYS A C 1
ATOM 582 O O . LYS A 1 76 ? 0.914 -26.605 -17.164 1.00 33.22 76 LYS A O 1
ATOM 587 N N . GLU A 1 77 ? -1.125 -25.710 -17.613 1.00 27.69 77 GLU A N 1
ATOM 588 C CA . GLU A 1 77 ? -2.039 -26.561 -16.834 1.00 27.69 77 GLU A CA 1
ATOM 589 C C . GLU A 1 77 ? -2.090 -26.405 -15.309 1.00 27.69 77 GLU A C 1
ATOM 591 O O . GLU A 1 77 ? -1.909 -27.386 -14.614 1.00 27.69 77 GLU A O 1
ATOM 596 N N . ILE A 1 78 ? -2.478 -25.224 -14.796 1.00 30.41 78 ILE A N 1
ATOM 597 C CA . ILE A 1 78 ? -3.460 -25.089 -13.687 1.00 30.41 78 ILE A CA 1
ATOM 598 C C . ILE A 1 78 ? -4.196 -23.739 -13.846 1.00 30.41 78 ILE A C 1
ATOM 600 O O . ILE A 1 78 ? -4.042 -22.810 -13.063 1.00 30.41 78 ILE A O 1
ATOM 604 N N . PHE A 1 79 ? -4.972 -23.582 -14.919 1.00 32.28 79 PHE A N 1
ATOM 605 C CA . PHE A 1 79 ? -6.016 -22.549 -14.993 1.00 32.28 79 PHE A CA 1
ATOM 606 C C . PHE A 1 79 ? -7.337 -23.264 -15.262 1.00 32.28 79 PHE A C 1
ATOM 608 O O . PHE A 1 79 ? -7.784 -23.403 -16.395 1.00 32.28 79 PHE A O 1
ATOM 615 N N . SER A 1 80 ? -7.912 -23.810 -14.200 1.00 27.45 80 SER A N 1
ATOM 616 C CA . SER A 1 80 ? -9.278 -24.331 -14.114 1.00 27.45 80 SER A CA 1
ATOM 617 C C . SER A 1 80 ? -9.578 -24.423 -12.623 1.00 27.45 80 SER A C 1
ATOM 619 O O . SER A 1 80 ? -8.755 -24.947 -11.886 1.00 27.45 80 SER A O 1
ATOM 621 N N . ALA A 1 81 ? -10.681 -23.966 -12.063 1.00 31.42 81 ALA A N 1
ATOM 622 C CA . ALA A 1 81 ? -11.810 -23.150 -12.478 1.00 31.42 81 ALA A CA 1
ATOM 623 C C . ALA A 1 81 ? -12.462 -22.730 -11.135 1.00 31.42 81 ALA A C 1
ATOM 625 O O . ALA A 1 81 ? -12.301 -23.450 -10.148 1.00 31.42 81 ALA A O 1
ATOM 626 N N . ASN A 1 82 ? -13.202 -21.618 -11.102 1.00 27.84 82 ASN A N 1
ATOM 627 C CA . ASN A 1 82 ? -14.072 -21.173 -9.987 1.00 27.84 82 ASN A CA 1
ATOM 628 C C . ASN A 1 82 ? -13.508 -20.185 -8.948 1.00 27.84 82 ASN A C 1
ATOM 630 O O . ASN A 1 82 ? -13.792 -20.323 -7.765 1.00 27.84 82 ASN A O 1
ATOM 634 N N . ASN A 1 83 ? -12.804 -19.141 -9.387 1.00 31.08 83 ASN A N 1
ATOM 635 C CA . ASN A 1 83 ? -12.903 -17.815 -8.756 1.00 31.08 83 ASN A CA 1
ATOM 636 C C . ASN A 1 83 ? -12.418 -16.760 -9.756 1.00 31.08 83 ASN A C 1
ATOM 638 O O . ASN A 1 83 ? -11.250 -16.372 -9.775 1.00 31.08 83 ASN A O 1
ATOM 642 N N . GLU A 1 84 ? -13.310 -16.322 -10.646 1.00 33.16 84 GLU A N 1
ATOM 643 C CA . GLU A 1 84 ? -13.066 -15.155 -11.496 1.00 33.16 84 GLU A CA 1
ATOM 644 C C . GLU A 1 84 ? -13.140 -13.876 -10.648 1.00 33.16 84 GLU A C 1
ATOM 646 O O . GLU A 1 84 ? -14.067 -13.076 -10.753 1.00 33.16 84 GLU A O 1
ATOM 651 N N . HIS A 1 85 ? -12.126 -13.639 -9.815 1.00 44.16 85 HIS A N 1
ATOM 652 C CA . HIS A 1 85 ? -11.768 -12.264 -9.502 1.00 44.16 85 HIS A CA 1
ATOM 653 C C . HIS A 1 85 ? -11.346 -11.629 -10.826 1.00 44.16 85 HIS A C 1
ATOM 655 O O . HIS A 1 85 ? -10.372 -12.075 -11.441 1.00 44.16 85 HIS A O 1
ATOM 661 N N . LYS A 1 86 ? -12.114 -10.639 -11.307 1.00 47.56 86 LYS A N 1
ATOM 662 C CA . LYS A 1 86 ? -11.760 -9.827 -12.479 1.00 47.56 86 LYS A CA 1
ATOM 663 C C . LYS A 1 86 ? -10.275 -9.487 -12.385 1.00 47.56 86 LYS A C 1
ATOM 665 O O . LYS A 1 86 ? -9.869 -8.766 -11.477 1.00 47.56 86 LYS A O 1
ATOM 670 N N . LYS A 1 87 ? -9.466 -10.044 -13.292 1.00 58.47 87 LYS A N 1
ATOM 671 C CA . LYS A 1 87 ? -8.040 -9.722 -13.356 1.00 58.47 87 LYS A CA 1
ATOM 672 C C . LYS A 1 87 ? -7.932 -8.216 -13.518 1.00 58.47 87 LYS A C 1
ATOM 674 O O . LYS A 1 87 ? -8.467 -7.669 -14.482 1.00 58.47 87 LYS A O 1
ATOM 679 N N . ASP A 1 88 ? -7.277 -7.570 -12.563 1.00 75.56 88 ASP A N 1
ATOM 680 C CA . ASP A 1 88 ? -7.086 -6.134 -12.626 1.00 75.56 88 ASP A CA 1
ATOM 681 C C . ASP A 1 88 ? -6.270 -5.799 -13.883 1.00 75.56 88 ASP A C 1
ATOM 683 O O . ASP A 1 88 ? -5.198 -6.373 -14.130 1.00 75.56 88 ASP A O 1
ATOM 687 N N . HIS A 1 89 ? -6.838 -4.944 -14.732 1.00 81.94 89 HIS A N 1
ATOM 688 C CA . HIS A 1 89 ? -6.263 -4.616 -16.029 1.00 81.94 89 HIS A CA 1
ATOM 689 C C . HIS A 1 89 ? -4.888 -3.957 -15.870 1.00 81.94 89 HIS A C 1
ATOM 691 O O . HIS A 1 89 ? -3.952 -4.312 -16.592 1.00 81.94 89 HIS A O 1
ATOM 697 N N . ASP A 1 90 ? -4.733 -3.084 -14.874 1.00 84.38 90 ASP A N 1
ATOM 698 C CA . ASP A 1 90 ? -3.509 -2.321 -14.652 1.00 84.38 90 ASP A CA 1
ATOM 699 C C . ASP A 1 90 ? -2.401 -3.226 -14.102 1.00 84.38 90 ASP A C 1
ATOM 701 O O . ASP A 1 90 ? -1.278 -3.207 -14.618 1.00 84.38 90 ASP A O 1
ATOM 705 N N . LEU A 1 91 ? -2.715 -4.127 -13.160 1.00 89.94 91 LEU A N 1
ATOM 706 C CA . LEU A 1 91 ? -1.740 -5.127 -12.695 1.00 89.94 91 LEU A CA 1
ATOM 707 C C . LEU A 1 91 ? -1.376 -6.152 -13.772 1.00 89.94 91 LEU A C 1
ATOM 709 O O . LEU A 1 91 ? -0.251 -6.653 -13.789 1.00 89.94 91 LEU A O 1
ATOM 713 N N . THR A 1 92 ? -2.289 -6.459 -14.694 1.00 91.88 92 THR A N 1
ATOM 714 C CA . THR A 1 92 ? -1.982 -7.315 -15.849 1.00 91.88 92 THR A CA 1
ATOM 715 C C . THR A 1 92 ? -0.964 -6.636 -16.770 1.00 91.88 92 THR A C 1
ATOM 717 O O . THR A 1 92 ? -0.001 -7.272 -17.207 1.00 91.88 92 THR A O 1
ATOM 720 N N . ILE A 1 93 ? -1.118 -5.332 -17.018 1.00 94.38 93 ILE A N 1
ATOM 721 C CA . ILE A 1 93 ? -0.153 -4.545 -17.795 1.00 94.38 93 ILE A CA 1
ATOM 722 C C . ILE A 1 93 ? 1.177 -4.402 -17.039 1.00 94.38 93 ILE A C 1
ATOM 724 O O . ILE A 1 93 ? 2.239 -4.531 -17.653 1.00 94.38 93 ILE A O 1
ATOM 728 N N . ALA A 1 94 ? 1.148 -4.176 -15.723 1.00 96.44 94 ALA A N 1
ATOM 729 C CA . ALA A 1 94 ? 2.355 -4.133 -14.901 1.00 96.44 94 ALA A CA 1
ATOM 730 C C . ALA A 1 94 ? 3.148 -5.442 -15.029 1.00 96.44 94 ALA A C 1
ATOM 732 O O . ALA A 1 94 ? 4.324 -5.418 -15.399 1.00 96.44 94 ALA A O 1
ATOM 733 N N . LYS A 1 95 ? 2.479 -6.592 -14.863 1.00 94.62 95 LYS A N 1
ATOM 734 C CA . LYS A 1 95 ? 3.084 -7.922 -15.034 1.00 94.62 95 LYS A CA 1
ATOM 735 C C . LYS A 1 95 ? 3.679 -8.122 -16.426 1.00 94.62 95 LYS A C 1
ATOM 737 O O . LYS A 1 95 ? 4.766 -8.678 -16.540 1.00 94.62 95 LYS A O 1
ATOM 742 N N . HIS A 1 96 ? 3.032 -7.627 -17.482 1.00 95.94 96 HIS A N 1
ATOM 743 C CA . HIS A 1 96 ? 3.585 -7.681 -18.842 1.00 95.94 96 HIS A CA 1
ATOM 744 C C . HIS A 1 96 ? 4.927 -6.950 -18.967 1.00 95.94 96 HIS A C 1
ATOM 746 O O . HIS A 1 96 ? 5.884 -7.498 -19.516 1.00 95.94 96 HIS A O 1
ATOM 752 N N . TYR A 1 97 ? 5.031 -5.729 -18.437 1.00 97.56 97 TYR A N 1
ATOM 753 C CA . TYR A 1 97 ? 6.309 -5.010 -18.412 1.00 97.56 97 TYR A CA 1
ATOM 754 C C . TYR A 1 97 ? 7.334 -5.697 -17.511 1.00 97.56 97 TYR A C 1
ATOM 756 O O . TYR A 1 97 ? 8.503 -5.809 -17.885 1.00 97.56 97 TYR A O 1
ATOM 764 N N . GLY A 1 98 ? 6.887 -6.226 -16.374 1.00 96.12 98 GLY A N 1
ATOM 765 C CA . GLY A 1 98 ? 7.718 -7.005 -15.474 1.00 96.12 98 GLY A CA 1
ATOM 766 C C . GLY A 1 98 ? 8.364 -8.207 -16.159 1.00 96.12 98 GLY A C 1
ATOM 767 O O . GLY A 1 98 ? 9.585 -8.352 -16.105 1.00 96.12 98 GLY A O 1
ATOM 768 N N . ASN A 1 99 ? 7.569 -8.998 -16.881 1.00 95.19 99 ASN A N 1
ATOM 769 C CA . ASN A 1 99 ? 8.032 -10.168 -17.625 1.00 95.19 99 ASN A CA 1
ATOM 770 C C . ASN A 1 99 ? 9.037 -9.789 -18.720 1.00 95.19 99 ASN A C 1
ATOM 772 O O . ASN A 1 99 ? 10.070 -10.436 -18.854 1.00 95.19 99 ASN A O 1
ATOM 776 N N . LYS A 1 100 ? 8.807 -8.687 -19.448 1.00 95.88 100 LYS A N 1
ATOM 777 C CA . LYS A 1 100 ? 9.778 -8.181 -20.435 1.00 95.88 100 LYS A CA 1
ATOM 778 C C . LYS A 1 100 ? 11.124 -7.819 -19.808 1.00 95.88 100 LYS A C 1
ATOM 780 O O . LYS A 1 100 ? 12.169 -8.068 -20.407 1.00 95.88 100 LYS A O 1
ATOM 785 N N . ALA A 1 101 ? 11.116 -7.219 -18.618 1.00 95.69 101 ALA A N 1
ATOM 786 C CA . ALA A 1 101 ? 12.348 -6.935 -17.887 1.00 95.69 101 ALA A CA 1
ATOM 787 C C . ALA A 1 101 ? 13.038 -8.224 -17.407 1.00 95.69 101 ALA A C 1
ATOM 789 O O . ALA A 1 101 ? 14.262 -8.314 -17.497 1.00 95.69 101 ALA A O 1
ATOM 790 N N . ASP A 1 102 ? 12.275 -9.221 -16.951 1.00 93.88 102 ASP A N 1
ATOM 791 C CA . ASP A 1 102 ? 12.794 -10.533 -16.541 1.00 93.88 102 ASP A CA 1
ATOM 792 C C . ASP A 1 102 ? 13.452 -11.279 -17.726 1.00 93.88 102 ASP A C 1
ATOM 794 O O . ASP A 1 102 ? 14.583 -11.764 -17.619 1.00 93.88 102 ASP A O 1
ATOM 798 N N . GLU A 1 103 ? 12.810 -11.285 -18.897 1.00 91.94 103 GLU A N 1
ATOM 799 C CA . GLU A 1 103 ? 13.346 -11.850 -20.146 1.00 91.94 103 GLU A CA 1
ATOM 800 C C . GLU A 1 103 ? 14.631 -11.143 -20.603 1.00 91.94 103 GLU A C 1
ATOM 802 O O . GLU A 1 103 ? 15.630 -11.793 -20.944 1.00 91.94 103 GLU A O 1
ATOM 807 N N . ALA A 1 104 ? 14.640 -9.806 -20.571 1.00 90.94 104 ALA A N 1
ATOM 808 C CA . ALA A 1 104 ? 15.817 -9.009 -20.907 1.00 90.94 104 ALA A CA 1
ATOM 809 C C . ALA A 1 104 ? 16.970 -9.263 -19.922 1.00 90.94 104 ALA A C 1
ATOM 811 O O . ALA A 1 104 ? 18.124 -9.382 -20.336 1.00 90.94 104 ALA A O 1
ATOM 812 N N . GLN A 1 105 ? 16.671 -9.426 -18.630 1.00 92.69 105 GLN A N 1
ATOM 813 C CA . GLN A 1 105 ? 17.668 -9.746 -17.611 1.00 92.69 105 GLN A CA 1
ATOM 814 C C . GLN A 1 105 ? 18.264 -11.144 -17.802 1.00 92.69 105 GLN A C 1
ATOM 816 O O . GLN A 1 105 ? 19.479 -11.307 -17.681 1.00 92.69 105 GLN A O 1
ATOM 821 N N . SER A 1 106 ? 17.441 -12.141 -18.129 1.00 89.19 106 SER A N 1
ATOM 822 C CA . SER A 1 106 ? 17.911 -13.490 -18.469 1.00 89.19 106 SER A CA 1
ATOM 823 C C . SER A 1 106 ? 18.836 -13.464 -19.691 1.00 89.19 106 SER A C 1
ATOM 825 O O . SER A 1 106 ? 19.948 -13.996 -19.660 1.00 89.19 106 SER A O 1
ATOM 827 N N . THR A 1 107 ? 18.427 -12.741 -20.737 1.00 87.38 107 THR A N 1
ATOM 828 C CA . THR A 1 107 ? 19.212 -12.561 -21.965 1.00 87.38 107 THR A CA 1
ATOM 829 C C . THR A 1 107 ? 20.561 -11.898 -21.687 1.00 87.38 107 THR A C 1
ATOM 831 O O . THR A 1 107 ? 21.594 -12.397 -22.138 1.00 87.38 107 THR A O 1
ATOM 834 N N . LEU A 1 108 ? 20.573 -10.815 -20.903 1.00 89.50 108 LEU A N 1
ATOM 835 C CA . LEU A 1 108 ? 21.793 -10.108 -20.518 1.00 89.50 108 LEU A CA 1
ATOM 836 C C . LEU A 1 108 ? 22.759 -11.027 -19.758 1.00 89.50 108 LEU A C 1
ATOM 838 O O . LEU A 1 108 ? 23.938 -11.095 -20.102 1.00 89.50 108 LEU A O 1
ATOM 842 N N . ARG A 1 109 ? 22.263 -11.788 -18.771 1.00 88.31 109 ARG A N 1
ATOM 843 C CA . ARG A 1 109 ? 23.084 -12.739 -17.999 1.00 88.31 109 ARG A CA 1
ATOM 844 C C . ARG A 1 109 ? 23.702 -13.819 -18.886 1.00 88.31 109 ARG A C 1
ATOM 846 O O . ARG A 1 109 ? 24.858 -14.178 -18.684 1.00 88.31 109 ARG A O 1
ATOM 853 N N . ASN A 1 110 ? 22.956 -14.333 -19.862 1.00 85.44 110 ASN A N 1
ATOM 854 C CA . ASN A 1 110 ? 23.471 -15.337 -20.793 1.00 85.44 110 ASN A CA 1
ATOM 855 C C . ASN A 1 110 ? 24.560 -14.757 -21.702 1.00 85.44 110 ASN A C 1
ATOM 857 O O . ASN A 1 110 ? 25.592 -15.393 -21.893 1.00 85.44 110 ASN A O 1
ATOM 861 N N . LYS A 1 111 ? 24.380 -13.528 -22.199 1.00 84.38 111 LYS A N 1
ATOM 862 C CA . LYS A 1 111 ? 25.393 -12.827 -23.004 1.00 84.38 111 LYS A CA 1
ATOM 863 C C . LYS A 1 111 ? 26.668 -12.523 -22.216 1.00 84.38 111 LYS A C 1
ATOM 865 O O . LYS A 1 111 ? 27.750 -12.646 -22.768 1.00 84.38 111 LYS A O 1
ATOM 870 N N . GLN A 1 112 ? 26.552 -12.185 -20.932 1.00 83.31 112 GLN A N 1
ATOM 871 C CA . GLN A 1 112 ? 27.709 -11.973 -20.052 1.00 83.31 112 GLN A CA 1
ATOM 872 C C . GLN A 1 112 ? 28.496 -13.260 -19.762 1.00 83.31 112 GLN A C 1
ATOM 874 O O . GLN A 1 112 ? 29.679 -13.190 -19.447 1.00 83.31 112 GLN A O 1
ATOM 879 N N . LYS A 1 113 ? 27.844 -14.428 -19.840 1.00 81.50 113 LYS A N 1
ATOM 880 C CA . LYS A 1 113 ? 28.482 -15.745 -19.664 1.00 81.50 113 LYS A CA 1
ATOM 881 C C . LYS A 1 113 ? 29.009 -16.345 -20.975 1.00 81.50 113 LYS A C 1
ATOM 883 O O . LYS A 1 113 ? 29.849 -17.238 -20.923 1.00 81.50 113 LYS A O 1
ATOM 888 N N . GLY A 1 114 ? 28.476 -15.916 -22.120 1.00 67.50 114 GLY A N 1
ATOM 889 C CA . GLY A 1 114 ? 28.910 -16.322 -23.460 1.00 67.50 114 GLY A CA 1
ATOM 890 C C . GLY A 1 114 ? 30.093 -15.498 -23.983 1.00 67.50 114 GLY A C 1
ATOM 891 O O . GLY A 1 114 ? 30.468 -14.510 -23.366 1.00 67.50 114 GLY A O 1
ATOM 892 N N . SER A 1 115 ? 30.670 -15.935 -25.112 1.00 56.16 115 SER A N 1
ATOM 893 C CA . SER A 1 115 ? 31.909 -15.431 -25.742 1.00 56.16 115 SER A CA 1
ATOM 894 C C . SER A 1 115 ? 32.189 -13.914 -25.632 1.00 56.16 115 SER A C 1
ATOM 896 O O . SER A 1 115 ? 31.258 -13.109 -25.699 1.00 56.16 115 SER A O 1
ATOM 898 N N . PRO A 1 116 ? 33.479 -13.514 -25.613 1.00 58.53 116 PRO A N 1
ATOM 899 C CA . PRO A 1 116 ? 33.942 -12.126 -25.459 1.00 58.53 116 PRO A CA 1
ATOM 900 C C . PRO A 1 116 ? 33.533 -11.149 -26.583 1.00 58.53 116 PRO A C 1
ATOM 902 O O . PRO A 1 116 ? 33.774 -9.954 -26.454 1.00 58.53 116 PRO A O 1
ATOM 905 N N . ASP A 1 117 ? 32.874 -11.615 -27.649 1.00 61.19 117 ASP A N 1
ATOM 906 C CA . ASP A 1 117 ? 32.471 -10.803 -28.813 1.00 61.19 117 ASP A CA 1
ATOM 907 C C . ASP A 1 117 ? 31.176 -9.989 -28.618 1.00 61.19 117 ASP A C 1
ATOM 909 O O . ASP A 1 117 ? 30.727 -9.279 -29.524 1.00 61.19 117 ASP A O 1
ATOM 913 N N . ASN A 1 118 ? 30.541 -10.053 -27.444 1.00 67.19 118 ASN A N 1
ATOM 914 C CA . ASN A 1 118 ? 29.387 -9.201 -27.162 1.00 67.19 118 ASN A CA 1
ATOM 915 C C . ASN A 1 118 ? 29.838 -7.751 -26.958 1.00 67.19 118 ASN A C 1
ATOM 917 O O . ASN A 1 118 ? 30.285 -7.378 -25.876 1.00 67.19 118 ASN A O 1
ATOM 921 N N . SER A 1 119 ? 29.676 -6.918 -27.992 1.00 72.25 119 SER A N 1
ATOM 922 C CA . SER A 1 119 ? 30.010 -5.491 -27.905 1.00 72.25 119 SER A CA 1
ATOM 923 C C . SER A 1 119 ? 29.328 -4.826 -26.701 1.00 72.25 119 SER A C 1
ATOM 925 O O . SER A 1 119 ? 28.128 -5.005 -26.469 1.00 72.25 119 SER A O 1
ATOM 927 N N . GLU A 1 120 ? 30.073 -4.010 -25.954 1.00 76.00 120 GLU A N 1
ATOM 928 C CA . GLU A 1 120 ? 29.594 -3.280 -24.766 1.00 76.00 120 GLU A CA 1
ATOM 929 C C . GLU A 1 120 ? 28.290 -2.508 -25.037 1.00 76.00 120 GLU A C 1
ATOM 931 O O . GLU A 1 120 ? 27.391 -2.441 -24.197 1.00 76.00 120 GLU A O 1
ATOM 936 N N . LYS A 1 121 ? 28.134 -2.003 -26.267 1.00 78.62 121 LYS A N 1
ATOM 937 C CA . LYS A 1 121 ? 26.930 -1.318 -26.752 1.00 78.62 121 LYS A CA 1
ATOM 938 C C . LYS A 1 121 ? 25.670 -2.193 -26.692 1.00 78.62 121 LYS A C 1
ATOM 940 O O . LYS A 1 121 ? 24.587 -1.682 -26.405 1.00 78.62 121 LYS A O 1
ATOM 945 N N . MET A 1 122 ? 25.780 -3.495 -26.962 1.00 79.44 122 MET A N 1
ATOM 946 C CA . MET A 1 122 ? 24.650 -4.426 -26.875 1.00 79.44 122 MET A CA 1
ATOM 947 C C . MET A 1 122 ? 24.270 -4.722 -25.424 1.00 79.44 122 MET A C 1
ATOM 949 O O . MET A 1 12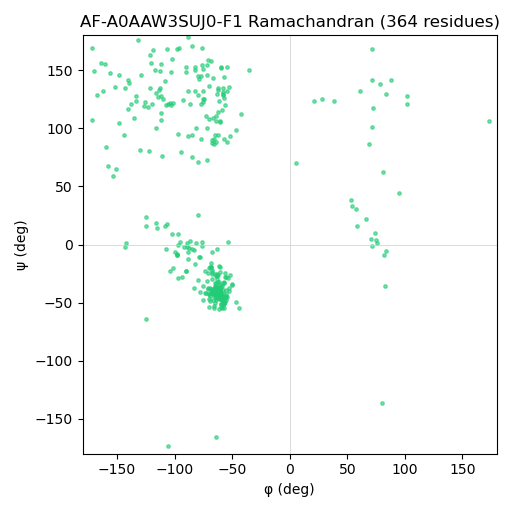2 ? 23.083 -4.718 -25.104 1.00 79.44 122 MET A O 1
ATOM 953 N N . LEU A 1 123 ? 25.258 -4.916 -24.547 1.00 84.50 123 LEU A N 1
ATOM 954 C CA . LEU A 1 123 ? 25.020 -5.132 -23.116 1.00 84.50 123 LEU A CA 1
ATOM 955 C C . LEU A 1 123 ? 24.355 -3.905 -22.474 1.00 84.50 123 LEU A C 1
ATOM 957 O O . LEU A 1 123 ? 23.395 -4.044 -21.717 1.00 84.50 123 LEU A O 1
ATOM 961 N N . LEU A 1 124 ? 24.800 -2.699 -22.845 1.00 86.25 124 LEU A N 1
ATOM 962 C CA . LEU A 1 124 ? 24.190 -1.447 -22.401 1.00 86.25 124 LEU A CA 1
ATOM 963 C C . LEU A 1 124 ? 22.730 -1.324 -22.862 1.00 86.25 124 LEU A C 1
ATOM 965 O O . LEU A 1 124 ? 21.866 -0.940 -22.075 1.00 86.25 124 LEU A O 1
ATOM 969 N N . LYS A 1 125 ? 22.429 -1.678 -24.118 1.00 87.19 125 LYS A N 1
ATOM 970 C CA . LYS A 1 125 ? 21.057 -1.646 -24.649 1.00 87.19 125 LYS A CA 1
ATOM 971 C C . LYS A 1 125 ? 20.119 -2.564 -23.859 1.00 87.19 125 LYS A C 1
ATOM 973 O O . LYS A 1 125 ? 19.003 -2.154 -23.539 1.00 87.19 125 LYS A O 1
ATOM 978 N N . ASP A 1 126 ? 20.569 -3.772 -23.530 1.00 87.31 126 ASP A N 1
ATOM 979 C CA . ASP A 1 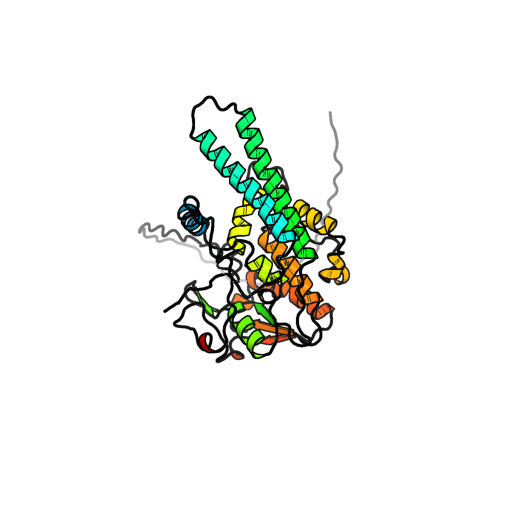126 ? 19.784 -4.719 -22.734 1.00 87.31 126 ASP A CA 1
ATOM 980 C C . ASP A 1 126 ? 19.580 -4.195 -21.302 1.00 87.31 126 ASP A C 1
ATOM 982 O O . ASP A 1 126 ? 18.457 -4.216 -20.797 1.00 87.31 126 ASP A O 1
ATOM 986 N N . ALA A 1 127 ? 20.622 -3.633 -20.678 1.00 90.06 127 ALA A N 1
ATOM 987 C CA . ALA A 1 127 ? 20.528 -3.031 -19.346 1.00 90.06 127 ALA A CA 1
ATOM 988 C C . ALA A 1 127 ? 19.516 -1.869 -19.304 1.00 90.06 127 ALA A C 1
ATOM 990 O O . ALA A 1 127 ? 18.665 -1.809 -18.414 1.00 90.06 127 ALA A O 1
ATOM 991 N N . ILE A 1 128 ? 19.549 -0.984 -20.308 1.00 91.94 128 ILE A N 1
ATOM 992 C CA . ILE A 1 128 ? 18.572 0.102 -20.468 1.00 91.94 128 ILE A CA 1
ATOM 993 C C . ILE A 1 128 ? 17.159 -0.469 -20.638 1.00 91.94 128 ILE A C 1
ATOM 995 O O . ILE A 1 128 ? 16.219 0.022 -20.015 1.00 91.94 128 ILE A O 1
ATOM 999 N N . SER A 1 129 ? 16.990 -1.521 -21.444 1.00 93.75 129 SER A N 1
ATOM 1000 C CA . SER A 1 129 ? 15.682 -2.151 -21.658 1.00 93.75 129 SER A CA 1
ATOM 1001 C C . SER A 1 129 ? 15.082 -2.712 -20.366 1.00 93.75 129 SER A C 1
ATOM 1003 O O . SER A 1 129 ? 13.882 -2.548 -20.132 1.00 93.75 129 SER A O 1
ATOM 1005 N N . ILE A 1 130 ? 15.905 -3.311 -19.499 1.00 94.88 130 ILE A N 1
ATOM 1006 C CA . ILE A 1 130 ? 15.476 -3.796 -18.180 1.00 94.88 130 ILE A CA 1
ATOM 1007 C C . ILE A 1 130 ? 14.930 -2.631 -17.350 1.00 94.88 130 ILE A C 1
ATOM 1009 O O . ILE A 1 130 ? 13.789 -2.692 -16.895 1.00 94.88 130 ILE A O 1
ATOM 1013 N N . VAL A 1 131 ? 15.704 -1.551 -17.196 1.00 94.12 131 VAL A N 1
ATOM 1014 C CA . VAL A 1 131 ? 15.304 -0.388 -16.382 1.00 94.12 131 VAL A CA 1
ATOM 1015 C C . VAL A 1 131 ? 14.042 0.274 -16.935 1.00 94.12 131 VAL A C 1
ATOM 1017 O O . VAL A 1 131 ? 13.128 0.580 -16.175 1.00 94.12 131 VAL A O 1
ATOM 1020 N N . LEU A 1 132 ? 13.937 0.446 -18.256 1.00 96.12 132 LEU A N 1
ATOM 1021 C CA . LEU A 1 132 ? 12.753 1.046 -18.878 1.00 96.12 132 LEU A CA 1
ATOM 1022 C C . LEU A 1 132 ? 11.486 0.221 -18.640 1.00 96.12 132 LEU A C 1
ATOM 1024 O O . LEU A 1 132 ? 10.432 0.787 -18.356 1.00 96.12 132 LEU A O 1
ATOM 1028 N N . ASN A 1 133 ? 11.567 -1.105 -18.757 1.00 97.50 133 ASN A N 1
ATOM 1029 C CA . ASN A 1 133 ? 10.422 -1.972 -18.496 1.00 97.50 133 ASN A CA 1
ATOM 1030 C C . ASN A 1 133 ? 10.080 -2.018 -16.998 1.00 97.50 133 ASN A C 1
ATOM 1032 O O . ASN A 1 133 ? 8.903 -1.962 -16.659 1.00 97.50 133 ASN A O 1
ATOM 1036 N N . ARG A 1 134 ? 11.071 -2.004 -16.097 1.00 97.06 134 ARG A N 1
ATOM 1037 C CA . ARG A 1 134 ? 10.828 -1.884 -14.648 1.00 97.06 134 ARG A CA 1
ATOM 1038 C C . ARG A 1 134 ? 10.166 -0.565 -14.265 1.00 97.06 134 ARG A C 1
ATOM 1040 O O . ARG A 1 134 ? 9.236 -0.560 -13.469 1.00 97.06 134 ARG A O 1
ATOM 1047 N N . ASN A 1 135 ? 10.582 0.540 -14.874 1.00 97.62 135 ASN A N 1
ATOM 1048 C CA . ASN A 1 135 ? 9.950 1.837 -14.653 1.00 97.62 135 ASN A CA 1
ATOM 1049 C C . ASN A 1 135 ? 8.476 1.810 -15.077 1.00 97.62 135 ASN A C 1
ATOM 1051 O O . ASN A 1 135 ? 7.618 2.237 -14.315 1.00 97.62 135 ASN A O 1
ATOM 1055 N N . LYS A 1 136 ? 8.169 1.235 -16.248 1.00 98.06 136 LYS A N 1
ATOM 1056 C CA . LYS A 1 136 ? 6.783 1.073 -16.718 1.00 98.06 136 LYS A CA 1
ATOM 1057 C C . LYS A 1 136 ? 5.961 0.130 -15.843 1.00 98.06 136 LYS A C 1
ATOM 1059 O O . LYS A 1 136 ? 4.773 0.364 -15.656 1.00 98.06 136 LYS A O 1
ATOM 1064 N N . GLU A 1 137 ? 6.579 -0.927 -15.321 1.00 98.00 137 GLU A N 1
ATOM 1065 C CA . GLU A 1 137 ? 5.957 -1.809 -14.337 1.00 98.00 137 GLU A CA 1
ATOM 1066 C C . GLU A 1 137 ? 5.559 -1.015 -13.085 1.00 98.00 137 GLU A C 1
ATOM 1068 O O . GLU A 1 137 ? 4.397 -1.053 -12.692 1.00 98.00 137 GLU A O 1
ATOM 1073 N N . LEU A 1 138 ? 6.482 -0.233 -12.511 1.00 97.69 138 LEU A N 1
ATOM 1074 C CA . LEU A 1 138 ? 6.211 0.574 -11.320 1.00 97.69 138 LEU A CA 1
ATOM 1075 C C . LEU A 1 138 ? 5.159 1.663 -11.564 1.00 97.69 138 LEU A C 1
ATOM 1077 O O . LEU A 1 138 ? 4.269 1.837 -10.737 1.00 97.69 138 LEU A O 1
ATOM 1081 N N . GLU A 1 139 ? 5.223 2.356 -12.704 1.00 97.69 139 GLU A N 1
ATOM 1082 C CA . GLU A 1 139 ? 4.197 3.323 -13.118 1.00 97.69 139 GLU A CA 1
ATOM 1083 C C . GLU A 1 139 ? 2.807 2.664 -13.138 1.00 97.69 139 GLU A C 1
ATOM 1085 O O . GLU A 1 139 ? 1.849 3.213 -12.604 1.00 97.69 139 GLU A O 1
ATOM 1090 N N . LYS A 1 140 ? 2.686 1.449 -13.685 1.00 97.69 140 LYS A N 1
ATOM 1091 C CA . LYS A 1 140 ? 1.397 0.744 -13.759 1.00 97.69 140 LYS A CA 1
ATOM 1092 C C . LYS A 1 140 ? 0.902 0.232 -12.412 1.00 97.69 140 LYS A C 1
ATOM 1094 O O . LYS A 1 140 ? -0.302 0.232 -12.178 1.00 97.69 140 LYS A O 1
ATOM 1099 N N . ILE A 1 141 ? 1.803 -0.138 -11.503 1.00 97.50 141 ILE A N 1
ATOM 1100 C CA . ILE A 1 141 ? 1.422 -0.437 -10.117 1.00 97.50 141 ILE A CA 1
ATOM 1101 C C . ILE A 1 141 ? 0.935 0.842 -9.415 1.00 97.50 141 ILE A C 1
ATOM 1103 O O . ILE A 1 141 ? -0.073 0.800 -8.717 1.00 97.50 141 ILE A O 1
ATOM 1107 N N . GLY A 1 142 ? 1.590 1.988 -9.635 1.00 96.31 142 GLY A N 1
ATOM 1108 C CA . GLY A 1 142 ? 1.129 3.283 -9.124 1.00 96.31 142 GLY A CA 1
ATOM 1109 C C . GLY A 1 142 ? -0.269 3.650 -9.634 1.00 96.31 142 GLY A C 1
ATOM 1110 O O . GLY A 1 142 ? -1.141 4.006 -8.844 1.00 96.31 142 GLY A O 1
ATOM 1111 N N . GLU A 1 143 ? -0.518 3.484 -10.934 1.00 96.38 143 GLU A N 1
ATOM 1112 C CA . GLU A 1 143 ? -1.845 3.681 -11.534 1.00 96.38 143 GLU A CA 1
ATOM 1113 C C . GLU A 1 143 ? -2.909 2.776 -10.893 1.00 96.38 143 GLU A C 1
ATOM 1115 O O . GLU A 1 143 ? -3.970 3.259 -10.494 1.00 96.38 143 GLU A O 1
ATOM 1120 N N . PHE A 1 144 ? -2.591 1.490 -10.711 1.00 96.62 144 PHE A N 1
ATOM 1121 C CA . PHE A 1 144 ? -3.455 0.545 -10.008 1.00 96.62 144 PHE A CA 1
ATOM 1122 C C . PHE A 1 144 ? -3.804 1.038 -8.597 1.00 96.62 144 PHE A C 1
ATOM 1124 O O . PHE A 1 144 ? -4.978 1.064 -8.235 1.00 96.62 144 PHE A O 1
ATOM 1131 N N . THR A 1 145 ? -2.821 1.491 -7.805 1.00 94.62 145 THR A N 1
ATOM 1132 C CA . THR A 1 145 ? -3.091 1.951 -6.429 1.00 94.62 145 THR A CA 1
ATOM 1133 C C . THR A 1 145 ? -4.051 3.138 -6.352 1.00 94.62 145 THR A C 1
ATOM 1135 O O . THR A 1 145 ? -4.718 3.298 -5.330 1.00 94.62 145 THR A O 1
ATOM 1138 N N . ALA A 1 146 ? -4.171 3.936 -7.418 1.00 94.31 146 ALA A N 1
ATOM 1139 C CA . ALA A 1 146 ? -5.127 5.037 -7.493 1.00 94.31 146 ALA A CA 1
ATOM 1140 C C . ALA A 1 146 ? -6.555 4.581 -7.837 1.00 94.31 146 ALA A C 1
ATOM 1142 O O . ALA A 1 146 ? -7.518 5.197 -7.393 1.00 94.31 146 ALA A O 1
ATOM 1143 N N . LYS A 1 147 ? -6.704 3.499 -8.609 1.00 93.06 147 LYS A N 1
ATOM 1144 C CA . LYS A 1 147 ? -7.999 3.023 -9.130 1.00 93.06 147 LYS A CA 1
ATOM 1145 C C . LYS A 1 147 ? -8.589 1.844 -8.367 1.00 93.06 147 LYS A C 1
ATOM 1147 O O . LYS A 1 147 ? -9.786 1.592 -8.477 1.00 93.06 147 LYS A O 1
ATOM 1152 N N . ALA A 1 148 ? -7.759 1.110 -7.632 1.00 92.50 148 ALA A N 1
ATOM 1153 C CA . ALA A 1 148 ? -8.163 -0.114 -6.962 1.00 92.50 148 ALA A CA 1
ATOM 1154 C C . ALA A 1 148 ? -9.342 0.126 -6.006 1.00 92.50 148 ALA A C 1
ATOM 1156 O O . ALA A 1 148 ? -9.407 1.174 -5.353 1.00 92.50 148 ALA A O 1
ATOM 1157 N N . ASP A 1 149 ? -10.243 -0.854 -5.918 1.00 89.81 149 ASP A N 1
ATOM 1158 C CA . ASP A 1 149 ? -11.355 -0.838 -4.969 1.00 89.81 149 ASP A CA 1
ATOM 1159 C C . ASP A 1 149 ? -10.862 -1.193 -3.563 1.00 89.81 149 ASP A C 1
ATOM 1161 O O . ASP A 1 149 ? -10.305 -2.271 -3.332 1.00 89.81 149 ASP A O 1
ATOM 1165 N N . MET A 1 150 ? -11.088 -0.257 -2.645 1.00 89.56 150 MET A N 1
ATOM 1166 C CA . MET A 1 150 ? -10.649 -0.286 -1.252 1.00 89.56 150 MET A CA 1
ATOM 1167 C C . MET A 1 150 ? -11.839 -0.104 -0.302 1.00 89.56 150 MET A C 1
ATOM 1169 O O . MET A 1 150 ? -11.679 0.407 0.800 1.00 89.56 150 MET A O 1
ATOM 1173 N N . ASN A 1 151 ? -13.059 -0.420 -0.732 1.00 90.00 151 ASN A N 1
ATOM 1174 C CA . ASN A 1 151 ? -14.233 -0.172 0.094 1.00 90.00 151 ASN A CA 1
ATOM 1175 C C . ASN A 1 151 ? -14.387 -1.217 1.205 1.00 90.00 151 ASN A C 1
ATOM 1177 O O . ASN A 1 151 ? -14.103 -2.404 1.030 1.00 90.00 151 ASN A O 1
ATOM 1181 N N . SER A 1 152 ? -14.884 -0.759 2.351 1.00 91.12 152 SER A N 1
ATOM 1182 C CA . SER A 1 152 ? -15.350 -1.606 3.449 1.00 91.12 152 SER A CA 1
ATOM 1183 C C . SER A 1 152 ? -16.871 -1.482 3.596 1.00 91.12 152 SER A C 1
ATOM 1185 O O . SER A 1 152 ? -17.450 -0.463 3.202 1.00 91.12 152 SER A O 1
ATOM 1187 N N . PRO A 1 153 ? -17.550 -2.496 4.160 1.00 92.38 153 PRO A N 1
ATOM 1188 C CA . PRO A 1 153 ? -18.943 -2.359 4.568 1.00 92.38 153 PRO A CA 1
ATOM 1189 C C . PRO A 1 153 ? -19.114 -1.247 5.615 1.00 92.38 153 PRO A C 1
ATOM 1191 O O . PRO A 1 153 ? -18.211 -0.984 6.411 1.00 92.38 153 PRO A O 1
ATOM 1194 N N . HIS A 1 154 ? -20.297 -0.633 5.667 1.00 94.44 154 HIS A N 1
ATOM 1195 C CA . HIS A 1 154 ? -20.646 0.321 6.725 1.00 94.44 154 HIS A CA 1
ATOM 1196 C C . HIS A 1 154 ? -20.526 -0.331 8.115 1.00 94.44 154 HIS A C 1
ATOM 1198 O O . HIS A 1 154 ? -21.058 -1.422 8.322 1.00 94.44 154 HIS A O 1
ATOM 1204 N N . ASN A 1 155 ? -19.850 0.329 9.064 1.00 94.88 155 ASN A N 1
ATOM 1205 C CA . ASN A 1 155 ? -19.465 -0.220 10.379 1.00 94.88 155 ASN A CA 1
ATOM 1206 C C . ASN A 1 155 ? -18.579 -1.486 10.324 1.00 94.88 155 ASN A C 1
ATOM 1208 O O . ASN A 1 155 ? -18.466 -2.206 11.318 1.00 94.88 155 ASN A O 1
ATOM 1212 N N . GLY A 1 156 ? -17.978 -1.787 9.171 1.00 94.25 156 GLY A N 1
ATOM 1213 C CA . GLY A 1 156 ? -17.252 -3.030 8.905 1.00 94.25 156 GLY A CA 1
ATOM 1214 C C . GLY A 1 156 ? -15.759 -2.845 8.646 1.00 94.25 156 GLY A C 1
ATOM 1215 O O . GLY A 1 156 ? -15.130 -3.766 8.131 1.00 94.25 156 GLY A O 1
ATOM 1216 N N . ALA A 1 157 ? -15.181 -1.683 8.957 1.00 97.94 157 ALA A N 1
ATOM 1217 C CA . ALA A 1 157 ? -13.771 -1.407 8.696 1.00 97.94 157 ALA A CA 1
ATOM 1218 C C . ALA A 1 157 ? -12.869 -1.878 9.848 1.00 97.94 157 ALA A C 1
ATOM 1220 O O . ALA A 1 157 ? -12.991 -1.401 10.981 1.00 97.94 157 ALA A O 1
ATOM 1221 N N . TYR A 1 158 ? -11.932 -2.779 9.544 1.00 98.25 158 TYR A N 1
AT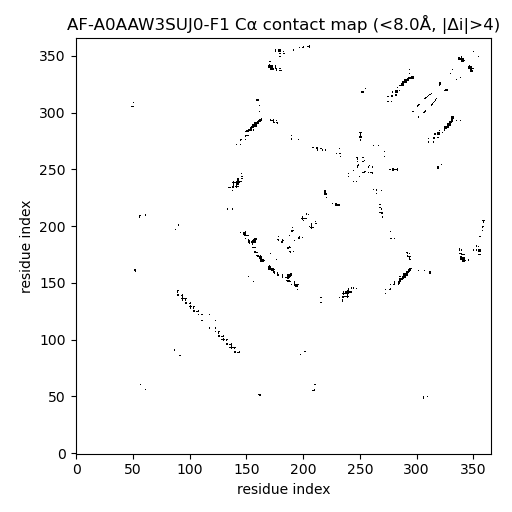OM 1222 C CA . TYR A 1 158 ? -10.919 -3.268 10.479 1.00 98.25 158 TYR A CA 1
ATOM 1223 C C . TYR A 1 158 ? -9.512 -2.810 10.082 1.00 98.25 158 TYR A C 1
ATOM 1225 O O . TYR A 1 158 ? -9.106 -2.925 8.926 1.00 98.25 158 TYR A O 1
ATOM 1233 N N . PHE A 1 159 ? -8.767 -2.333 11.075 1.00 98.56 159 PHE A N 1
ATOM 1234 C CA . PHE A 1 159 ? -7.364 -1.926 10.996 1.00 98.56 159 PHE A CA 1
ATOM 1235 C C . PHE A 1 159 ? -6.537 -2.742 11.981 1.00 98.56 159 PHE A C 1
ATOM 1237 O O . PHE A 1 159 ? -7.079 -3.344 12.914 1.00 98.56 159 PHE A O 1
ATOM 1244 N N . TRP A 1 160 ? -5.220 -2.754 11.804 1.00 97.06 160 TRP A N 1
ATOM 1245 C CA . TRP A 1 160 ? -4.337 -3.519 12.669 1.00 97.06 160 TRP A CA 1
ATOM 1246 C C . TRP A 1 160 ? -2.969 -2.864 12.830 1.00 97.06 160 TRP A C 1
ATOM 1248 O O . TRP A 1 160 ? -2.430 -2.251 11.915 1.00 97.06 160 TRP A O 1
ATOM 1258 N N . SER A 1 161 ? -2.391 -3.006 14.018 1.00 95.06 161 SER A N 1
ATOM 1259 C CA . SER A 1 161 ? -1.051 -2.522 14.350 1.00 95.06 161 SER A CA 1
ATOM 1260 C C . SER A 1 161 ? -0.544 -3.262 15.589 1.00 95.06 161 SER A C 1
ATOM 1262 O O . SER A 1 161 ? -1.334 -3.761 16.371 1.00 95.06 161 SER A O 1
ATOM 1264 N N . GLY A 1 162 ? 0.769 -3.379 15.790 1.00 87.56 162 GLY A N 1
ATOM 1265 C CA . GLY A 1 162 ? 1.320 -3.892 17.051 1.00 87.56 162 GLY A CA 1
ATOM 1266 C C . GLY A 1 162 ? 1.059 -5.381 17.301 1.00 87.56 162 GLY A C 1
ATOM 1267 O O . GLY A 1 162 ? 0.114 -5.776 17.980 1.00 87.56 162 GLY A O 1
ATOM 1268 N N . SER A 1 163 ? 1.946 -6.226 16.779 1.00 87.62 163 SER A N 1
ATOM 1269 C CA . SER A 1 163 ? 1.949 -7.667 17.064 1.00 87.62 163 SER A CA 1
ATOM 1270 C C . SER A 1 163 ? 2.663 -7.983 18.386 1.00 87.62 163 SER A C 1
ATOM 1272 O O . SER A 1 163 ? 3.616 -7.294 18.746 1.00 87.62 163 SER A O 1
ATOM 1274 N N . THR A 1 164 ? 2.266 -9.054 19.087 1.00 82.31 164 THR A N 1
ATOM 1275 C CA . THR A 1 164 ? 3.046 -9.545 20.239 1.00 82.31 164 THR A CA 1
ATOM 1276 C C . THR A 1 164 ? 4.290 -10.275 19.736 1.00 82.31 164 THR A C 1
ATOM 1278 O O . THR A 1 164 ? 4.177 -11.254 18.989 1.00 82.31 164 THR A O 1
ATOM 1281 N N . ILE A 1 165 ? 5.468 -9.857 20.205 1.00 80.62 165 ILE A N 1
ATOM 1282 C CA . ILE A 1 165 ? 6.755 -10.488 19.889 1.00 80.62 165 ILE A CA 1
ATOM 1283 C C . ILE A 1 165 ? 7.342 -11.123 21.151 1.00 80.62 165 ILE A C 1
ATOM 1285 O O . ILE A 1 165 ? 7.422 -10.490 22.199 1.00 80.62 165 ILE A O 1
ATOM 1289 N N . LYS A 1 166 ? 7.809 -12.368 21.045 1.00 75.69 166 LYS A N 1
ATOM 1290 C CA . LYS A 1 166 ? 8.542 -13.070 22.103 1.00 75.69 166 LYS A CA 1
ATOM 1291 C C . LYS A 1 166 ? 9.765 -13.744 21.498 1.00 75.69 166 LYS A C 1
ATOM 1293 O O . LYS A 1 166 ? 9.646 -14.475 20.523 1.00 75.69 166 LYS A O 1
ATOM 1298 N N . ASN A 1 167 ? 10.942 -13.491 22.070 1.00 80.00 167 ASN A N 1
ATOM 1299 C CA . ASN A 1 167 ? 12.221 -14.032 21.587 1.00 80.00 167 ASN A CA 1
ATOM 1300 C C . ASN A 1 167 ? 12.478 -13.756 20.090 1.00 80.00 167 ASN A C 1
ATOM 1302 O O . ASN A 1 167 ? 12.975 -14.615 19.370 1.00 80.00 167 ASN A O 1
ATOM 1306 N N . GLY A 1 168 ? 12.098 -12.567 19.611 1.00 75.12 168 GLY A N 1
ATOM 1307 C CA . GLY A 1 168 ? 12.247 -12.181 18.204 1.00 75.12 168 GLY A CA 1
ATOM 1308 C C . GLY A 1 168 ? 11.229 -12.811 17.245 1.00 75.12 168 GLY A C 1
ATOM 1309 O O . GLY A 1 168 ? 11.280 -12.531 16.050 1.00 75.12 168 GLY A O 1
ATOM 1310 N N . GLU A 1 169 ? 10.289 -13.619 17.741 1.00 73.69 169 GLU A N 1
ATOM 1311 C CA . GLU A 1 169 ? 9.222 -14.218 16.941 1.00 73.69 169 GLU A CA 1
ATOM 1312 C C . GLU A 1 169 ? 7.865 -13.580 17.239 1.00 73.69 169 GLU A C 1
ATOM 1314 O O . GLU A 1 169 ? 7.527 -13.309 18.392 1.00 73.69 169 GLU A O 1
ATOM 1319 N N . VAL A 1 170 ? 7.054 -13.382 16.198 1.00 77.12 170 VAL A N 1
ATOM 1320 C CA . VAL A 1 170 ? 5.658 -12.959 16.352 1.00 77.12 170 VAL A CA 1
ATOM 1321 C C . VAL A 1 170 ? 4.842 -14.136 16.883 1.00 77.12 170 VAL A C 1
ATOM 1323 O O . VAL A 1 170 ? 4.619 -15.115 16.167 1.00 77.12 170 VAL A O 1
ATOM 1326 N N . ILE A 1 171 ? 4.383 -14.036 18.130 1.00 78.44 171 ILE A N 1
ATOM 1327 C CA . ILE A 1 171 ? 3.538 -15.064 18.755 1.00 78.44 171 ILE A CA 1
ATOM 1328 C C . ILE A 1 171 ? 2.048 -14.772 18.592 1.00 78.44 171 ILE A C 1
ATOM 1330 O O . ILE A 1 171 ? 1.278 -15.719 18.487 1.00 78.44 171 ILE A O 1
ATOM 1334 N N . HIS A 1 172 ? 1.657 -13.498 18.476 1.00 82.00 172 HIS A N 1
ATOM 1335 C CA . HIS A 1 172 ? 0.307 -13.083 18.084 1.00 82.00 172 HIS A CA 1
ATOM 1336 C C . HIS A 1 172 ? 0.392 -11.988 17.022 1.00 82.00 172 HIS A C 1
ATOM 1338 O O . HIS A 1 172 ? 1.018 -10.952 17.251 1.00 82.00 172 HIS A O 1
ATOM 1344 N N . SER A 1 173 ? -0.230 -12.213 15.866 1.00 86.69 173 SER A N 1
ATOM 1345 C CA . SER A 1 173 ? -0.255 -11.273 14.746 1.00 86.69 173 SER A CA 1
ATOM 1346 C C . SER A 1 173 ? -1.487 -10.377 14.825 1.00 86.69 173 SER A C 1
ATOM 1348 O O . SER A 1 173 ? -2.617 -10.872 14.831 1.00 86.69 173 SER A O 1
ATOM 1350 N N . ALA A 1 174 ? -1.277 -9.059 14.831 1.00 90.44 174 ALA A N 1
ATOM 1351 C CA . ALA A 1 174 ? -2.371 -8.090 14.762 1.00 90.44 174 ALA A CA 1
ATOM 1352 C C . ALA A 1 174 ? -3.164 -8.223 13.452 1.00 90.44 174 ALA A C 1
ATOM 1354 O O . ALA A 1 174 ? -4.390 -8.250 13.490 1.00 90.44 174 ALA A O 1
ATOM 1355 N N . MET A 1 175 ? -2.472 -8.409 12.321 1.00 89.56 175 MET A N 1
ATOM 1356 C CA . MET A 1 175 ? -3.089 -8.613 11.005 1.00 89.56 175 MET A CA 1
ATOM 1357 C C . MET A 1 175 ? -4.009 -9.834 10.990 1.00 89.56 175 MET A C 1
ATOM 1359 O O . MET A 1 175 ? -5.188 -9.711 10.669 1.00 89.56 175 MET A O 1
ATOM 1363 N N . LEU A 1 176 ? -3.497 -11.008 11.381 1.00 84.94 176 LEU A N 1
ATOM 1364 C CA . LEU A 1 176 ? -4.296 -12.237 11.353 1.00 84.94 176 LEU A CA 1
ATOM 1365 C C . LEU A 1 176 ? -5.470 -12.168 12.339 1.00 84.94 176 LEU A C 1
ATOM 1367 O O . LEU A 1 176 ? -6.560 -12.649 12.039 1.00 84.94 176 LEU A O 1
ATOM 1371 N N . THR A 1 177 ? -5.268 -11.531 13.496 1.00 85.81 177 THR A N 1
ATOM 1372 C CA . THR A 1 177 ? -6.340 -11.301 14.474 1.00 85.81 177 THR A CA 1
ATOM 1373 C C . THR A 1 177 ? -7.421 -10.387 13.890 1.00 85.81 177 THR A C 1
ATOM 1375 O O . THR A 1 177 ? -8.603 -10.711 13.967 1.00 85.81 177 THR A O 1
ATOM 1378 N N . ALA A 1 178 ? -7.039 -9.286 13.237 1.00 93.19 178 ALA A N 1
ATOM 1379 C CA . ALA A 1 178 ? -7.983 -8.374 12.599 1.00 93.19 178 ALA A CA 1
ATOM 1380 C C . ALA A 1 178 ? -8.754 -9.023 11.454 1.00 93.19 178 ALA A C 1
ATOM 1382 O O . ALA A 1 178 ? -9.963 -8.851 11.386 1.00 93.19 178 ALA A O 1
ATOM 1383 N N . GLN A 1 179 ? -8.089 -9.804 10.603 1.00 89.38 179 GLN A N 1
ATOM 1384 C CA . GLN A 1 179 ? -8.734 -10.527 9.503 1.00 89.38 179 GLN A CA 1
ATOM 1385 C C . GLN A 1 179 ? -9.732 -11.568 10.020 1.00 89.38 179 GLN A C 1
ATOM 1387 O O . GLN A 1 179 ? -10.867 -11.613 9.558 1.00 89.38 179 GLN A O 1
ATOM 1392 N N . SER A 1 180 ? -9.341 -12.345 11.034 1.00 84.00 180 SER A N 1
ATOM 1393 C CA . SER A 1 180 ? -10.218 -13.307 11.714 1.00 84.00 180 SER A CA 1
ATOM 1394 C C . SER A 1 180 ? -11.470 -12.629 12.284 1.00 84.00 180 SER A C 1
ATOM 1396 O O . SER A 1 180 ? -12.595 -13.077 12.059 1.00 84.00 180 SER A O 1
ATOM 1398 N N . MET A 1 181 ? -11.298 -11.509 12.991 1.00 89.75 181 MET A N 1
ATOM 1399 C CA . MET A 1 181 ? -12.421 -10.759 13.555 1.00 89.75 181 MET A CA 1
ATOM 1400 C C . MET A 1 181 ? -13.271 -10.073 12.485 1.00 89.75 181 MET A C 1
ATOM 1402 O O . MET A 1 181 ? -14.492 -10.026 12.630 1.00 89.75 181 MET A O 1
ATOM 1406 N N . ALA A 1 182 ? -12.655 -9.548 11.428 1.00 89.88 182 ALA A N 1
ATOM 1407 C CA . ALA A 1 182 ? -13.355 -8.955 10.299 1.00 89.88 182 ALA A CA 1
ATOM 1408 C C . ALA A 1 182 ? -14.269 -9.996 9.642 1.00 89.88 182 ALA A C 1
ATOM 1410 O O . ALA A 1 182 ? -15.471 -9.770 9.547 1.00 89.88 182 ALA A O 1
ATOM 1411 N N . GLU A 1 183 ? -13.739 -11.175 9.316 1.00 85.81 183 GLU A N 1
ATOM 1412 C CA . GLU A 1 183 ? -14.491 -12.276 8.707 1.00 85.81 183 GLU A CA 1
ATOM 1413 C C . GLU A 1 183 ? -15.681 -12.715 9.578 1.00 85.81 183 GLU A C 1
ATOM 1415 O O . GLU A 1 183 ? -16.816 -12.756 9.101 1.00 85.81 183 GLU A O 1
ATOM 1420 N N . LYS A 1 184 ? -15.464 -12.923 10.887 1.00 86.75 184 LYS A N 1
ATOM 1421 C CA . LYS A 1 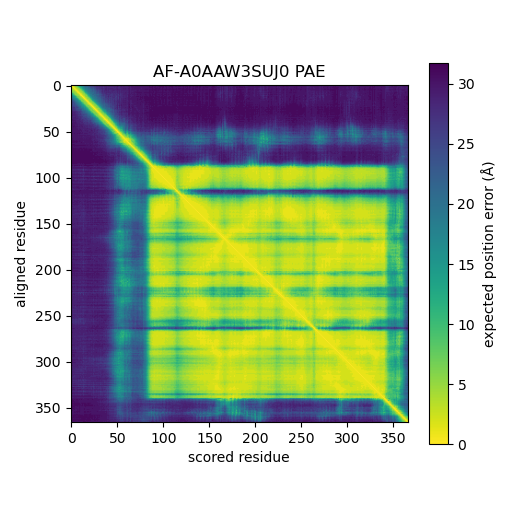184 ? -16.538 -13.261 11.844 1.00 86.75 184 LYS A CA 1
ATOM 1422 C C . LYS A 1 184 ? -17.662 -12.224 11.894 1.00 86.75 184 LYS A C 1
ATOM 1424 O O . LYS A 1 184 ? -18.811 -12.578 12.145 1.00 86.75 184 LYS A O 1
ATOM 1429 N N . ASN A 1 185 ? -17.330 -10.951 11.697 1.00 89.19 185 ASN A N 1
ATOM 1430 C CA . ASN A 1 185 ? -18.254 -9.830 11.859 1.00 89.19 185 ASN A CA 1
ATOM 1431 C C . ASN A 1 185 ? -18.698 -9.219 10.521 1.00 89.19 185 ASN A C 1
ATOM 1433 O O . ASN A 1 185 ? -19.199 -8.098 10.513 1.00 89.19 185 ASN A O 1
ATOM 1437 N N . SER A 1 186 ? -18.525 -9.934 9.400 1.00 89.56 186 SER A N 1
ATOM 1438 C CA . SER A 1 186 ? -18.867 -9.437 8.053 1.00 89.56 186 SER A CA 1
ATOM 1439 C C . SER A 1 186 ? -18.215 -8.087 7.710 1.00 89.56 186 SER A C 1
ATOM 1441 O O . SER A 1 186 ? -18.801 -7.252 7.023 1.00 89.56 186 SER A O 1
ATOM 1443 N N . GLY A 1 187 ? -17.012 -7.860 8.232 1.00 93.06 187 GLY A N 1
ATOM 1444 C CA . GLY A 1 187 ? -16.163 -6.713 7.945 1.00 93.06 187 GLY A CA 1
ATOM 1445 C C . GLY A 1 187 ? -14.981 -7.076 7.052 1.00 93.06 187 GLY A C 1
ATOM 1446 O O . GLY A 1 187 ? -14.844 -8.202 6.574 1.00 93.06 187 GLY A O 1
ATOM 1447 N N . THR A 1 188 ? -14.094 -6.105 6.871 1.00 93.25 188 THR A N 1
ATOM 1448 C CA . THR A 1 188 ? -12.975 -6.172 5.929 1.00 93.25 188 THR A CA 1
ATOM 1449 C C . THR A 1 188 ? -11.740 -5.527 6.562 1.00 93.25 188 THR A C 1
ATOM 1451 O O . THR A 1 188 ? -11.869 -4.529 7.270 1.00 93.25 188 THR A O 1
ATOM 1454 N N . THR A 1 189 ? -10.544 -6.081 6.337 1.00 95.94 189 THR A N 1
ATOM 1455 C CA . THR A 1 189 ? -9.274 -5.337 6.469 1.00 95.94 189 THR A CA 1
ATOM 1456 C C . THR A 1 189 ? -8.802 -4.867 5.099 1.00 95.94 189 THR A C 1
ATOM 1458 O O . THR A 1 189 ? -9.289 -5.347 4.075 1.00 95.94 189 THR A O 1
ATOM 1461 N N . LEU A 1 190 ? -7.808 -3.978 5.058 1.00 95.62 190 LEU A N 1
ATOM 1462 C CA . LEU A 1 190 ? -7.208 -3.510 3.810 1.00 95.62 190 LEU A CA 1
ATOM 1463 C C . LEU A 1 190 ? -6.879 -4.660 2.844 1.00 95.62 190 LEU A C 1
ATOM 1465 O O . LEU A 1 190 ? -7.278 -4.629 1.682 1.00 95.62 190 LEU A O 1
ATOM 1469 N N . GLU A 1 191 ? -6.208 -5.702 3.332 1.00 90.69 191 GLU A N 1
ATOM 1470 C CA . GLU A 1 191 ? -5.764 -6.862 2.550 1.00 90.69 191 GLU A CA 1
ATOM 1471 C C . GLU A 1 191 ? -6.921 -7.742 2.054 1.00 90.69 191 GLU A C 1
ATOM 1473 O O . GLU A 1 191 ? -6.740 -8.513 1.113 1.00 90.69 191 GLU A O 1
ATOM 1478 N N . MET A 1 192 ? -8.102 -7.628 2.669 1.00 87.88 192 MET A N 1
ATOM 1479 C CA . MET A 1 192 ? -9.320 -8.350 2.286 1.00 87.88 192 MET A CA 1
ATOM 1480 C C . MET A 1 192 ? -10.142 -7.607 1.220 1.00 87.88 192 MET A C 1
ATOM 1482 O O . MET A 1 192 ? -11.048 -8.195 0.632 1.00 87.88 192 MET A O 1
ATOM 1486 N N . THR A 1 193 ? -9.842 -6.333 0.945 1.00 90.44 193 THR A N 1
ATOM 1487 C CA . THR A 1 193 ? -10.431 -5.608 -0.196 1.00 90.44 193 THR A CA 1
ATOM 1488 C C . THR A 1 193 ? -9.921 -6.178 -1.521 1.00 90.44 193 THR A C 1
ATOM 1490 O O . THR A 1 193 ? -8.840 -6.769 -1.572 1.00 90.44 193 THR A O 1
ATOM 1493 N N . GLN A 1 194 ? -10.649 -5.967 -2.625 1.00 88.69 194 GLN A N 1
ATOM 1494 C CA . GLN A 1 194 ? -10.183 -6.403 -3.949 1.00 88.69 194 GLN A CA 1
ATOM 1495 C C . GLN A 1 194 ? -8.802 -5.812 -4.274 1.00 88.69 194 GLN A C 1
ATOM 1497 O O . GLN A 1 194 ? -7.918 -6.529 -4.749 1.00 88.69 194 GLN A O 1
ATOM 1502 N N . GLY A 1 195 ? -8.607 -4.519 -4.009 1.00 90.31 195 GLY A N 1
ATOM 1503 C CA . GLY A 1 195 ? -7.347 -3.838 -4.261 1.00 90.31 195 GLY A CA 1
ATOM 1504 C C . GLY A 1 195 ? -6.212 -4.350 -3.384 1.00 90.31 195 GLY A C 1
ATOM 1505 O O . GLY A 1 195 ? -5.165 -4.752 -3.899 1.00 90.31 195 GLY A O 1
ATOM 1506 N N . GLY A 1 196 ? -6.415 -4.382 -2.065 1.00 91.12 196 GLY A N 1
ATOM 1507 C CA . GLY A 1 196 ? -5.400 -4.865 -1.129 1.00 91.12 196 GLY A CA 1
ATOM 1508 C C . GLY A 1 196 ? -5.009 -6.314 -1.402 1.00 91.12 196 GLY A C 1
ATOM 1509 O O . GLY A 1 196 ? -3.819 -6.617 -1.469 1.00 91.12 196 GLY A O 1
ATOM 1510 N N . HIS A 1 197 ? -5.981 -7.185 -1.679 1.00 88.38 197 HIS A N 1
ATOM 1511 C CA . HIS A 1 197 ? -5.726 -8.577 -2.044 1.00 88.38 197 HIS A CA 1
ATOM 1512 C C . HIS A 1 197 ? -4.895 -8.687 -3.330 1.00 88.38 197 HIS A C 1
ATOM 1514 O O . HIS A 1 197 ? -3.949 -9.473 -3.408 1.00 88.38 197 HIS A O 1
ATOM 1520 N N . ALA A 1 198 ? -5.199 -7.876 -4.345 1.00 90.19 198 ALA A N 1
ATOM 1521 C CA . ALA A 1 198 ? -4.478 -7.908 -5.611 1.00 90.19 198 ALA A CA 1
ATOM 1522 C C . ALA A 1 198 ? -3.019 -7.420 -5.482 1.00 90.19 198 ALA A C 1
ATOM 1524 O O . ALA A 1 198 ? -2.129 -8.031 -6.081 1.00 90.19 198 ALA A O 1
ATOM 1525 N N . LEU A 1 199 ? -2.740 -6.391 -4.666 1.00 90.88 199 LEU A N 1
ATOM 1526 C CA . LEU A 1 199 ? -1.359 -5.971 -4.373 1.00 90.88 199 LEU A CA 1
ATOM 1527 C C . LEU A 1 199 ? -0.625 -6.999 -3.499 1.00 90.88 199 LEU A C 1
ATOM 1529 O O . LEU A 1 199 ? 0.532 -7.343 -3.772 1.00 90.88 199 LEU A O 1
ATOM 1533 N N . HIS A 1 200 ? -1.308 -7.528 -2.480 1.00 86.00 200 HIS A N 1
ATOM 1534 C CA . HIS A 1 200 ? -0.789 -8.583 -1.610 1.00 86.00 200 HIS A CA 1
ATOM 1535 C C . HIS A 1 200 ? -0.372 -9.823 -2.404 1.00 86.00 200 HIS A C 1
ATOM 1537 O O . HIS A 1 200 ? 0.617 -10.461 -2.065 1.00 86.00 200 HIS A O 1
ATOM 1543 N N . ASN A 1 201 ? -1.058 -10.112 -3.511 1.00 84.94 201 ASN A N 1
ATOM 1544 C CA . ASN A 1 201 ? -0.768 -11.254 -4.372 1.00 84.94 201 ASN A CA 1
ATOM 1545 C C . ASN A 1 201 ? -0.001 -10.899 -5.653 1.00 84.94 201 ASN A C 1
ATOM 1547 O O . ASN A 1 201 ? 0.159 -11.758 -6.526 1.00 84.94 201 ASN A O 1
ATOM 1551 N N . TYR A 1 202 ? 0.495 -9.662 -5.789 1.00 87.12 202 TYR A N 1
ATOM 1552 C CA . TYR A 1 202 ? 1.140 -9.194 -7.018 1.00 87.12 202 TYR A CA 1
ATOM 1553 C C . TYR A 1 202 ? 2.293 -10.103 -7.464 1.00 87.12 202 TYR A C 1
ATOM 1555 O O . TYR A 1 202 ? 2.357 -10.472 -8.640 1.00 87.12 202 TYR A O 1
ATOM 1563 N N . SER A 1 203 ? 3.158 -10.496 -6.523 1.00 81.12 203 SER A N 1
ATOM 1564 C CA . SER A 1 203 ? 4.331 -11.340 -6.778 1.00 81.12 203 SER A CA 1
ATOM 1565 C C . SER A 1 203 ? 3.998 -12.776 -7.190 1.00 81.12 203 SER A C 1
ATOM 1567 O O . SER A 1 203 ? 4.824 -13.426 -7.820 1.00 81.12 203 SER A O 1
ATOM 1569 N N . GLY A 1 204 ? 2.816 -13.290 -6.833 1.00 76.56 204 GLY A N 1
ATOM 1570 C CA . GLY A 1 204 ? 2.552 -14.734 -6.855 1.00 76.56 204 GLY A CA 1
ATOM 1571 C C . GLY A 1 204 ? 3.298 -15.516 -5.760 1.00 76.56 204 GLY A C 1
ATOM 1572 O O . GLY A 1 204 ? 3.218 -16.738 -5.725 1.00 76.56 204 GLY A O 1
ATOM 1573 N N . GLU A 1 205 ? 4.015 -14.827 -4.868 1.00 72.94 205 GLU A N 1
ATOM 1574 C CA . GLU A 1 205 ? 4.758 -15.405 -3.745 1.00 72.94 205 GLU A CA 1
ATOM 1575 C C . GLU A 1 205 ? 4.049 -15.126 -2.411 1.00 72.94 205 GLU A C 1
ATOM 1577 O O . GLU A 1 205 ? 3.148 -14.290 -2.333 1.00 72.94 205 GLU A O 1
ATOM 1582 N N . ALA A 1 206 ? 4.486 -15.807 -1.346 1.00 68.44 206 ALA A N 1
ATOM 1583 C CA . ALA A 1 206 ? 3.940 -15.635 0.003 1.00 68.44 206 ALA A CA 1
ATOM 1584 C C . ALA A 1 206 ? 4.242 -14.258 0.632 1.00 68.44 206 ALA A C 1
ATOM 1586 O O . ALA A 1 206 ? 3.543 -13.849 1.551 1.00 68.44 206 ALA A O 1
ATOM 1587 N N . ASP A 1 207 ? 5.279 -13.554 0.162 1.00 77.50 207 ASP A N 1
ATOM 1588 C CA . ASP A 1 207 ? 5.668 -12.227 0.658 1.00 77.50 207 ASP A CA 1
ATOM 1589 C C . ASP A 1 207 ? 5.859 -11.246 -0.510 1.00 77.50 207 ASP A C 1
ATOM 1591 O O . ASP A 1 207 ? 6.967 -10.992 -0.993 1.00 77.50 207 ASP A O 1
ATOM 1595 N N . SER A 1 208 ? 4.742 -10.693 -0.990 1.00 84.94 208 SER A N 1
ATOM 1596 C CA . SER A 1 208 ? 4.741 -9.675 -2.050 1.00 84.94 208 SER A CA 1
ATOM 1597 C C . SER A 1 208 ? 5.442 -8.379 -1.628 1.00 84.94 208 SER A C 1
ATOM 1599 O O . SER A 1 208 ? 6.018 -7.688 -2.470 1.00 84.94 208 SER A O 1
ATOM 1601 N N . PHE A 1 209 ? 5.476 -8.063 -0.331 1.00 88.38 209 PHE A N 1
ATOM 1602 C CA . PHE A 1 209 ? 6.140 -6.862 0.165 1.00 88.38 209 PHE A CA 1
ATOM 1603 C C . PHE A 1 209 ? 7.654 -6.925 -0.064 1.00 88.38 209 PHE A C 1
ATOM 1605 O O . PHE A 1 209 ? 8.221 -6.045 -0.721 1.00 88.38 209 PHE A O 1
ATOM 1612 N N . SER A 1 210 ? 8.307 -7.988 0.415 1.00 88.06 210 SER A N 1
ATOM 1613 C CA . SER A 1 210 ? 9.748 -8.192 0.214 1.00 88.06 210 SER A CA 1
ATOM 1614 C C . SER A 1 210 ? 10.095 -8.346 -1.268 1.00 88.06 210 SER A C 1
ATOM 1616 O O . SER A 1 210 ? 11.103 -7.800 -1.726 1.00 88.06 210 SER A O 1
ATOM 1618 N N . TYR A 1 211 ? 9.231 -9.011 -2.043 1.00 90.56 211 TYR A N 1
ATOM 1619 C CA . TYR A 1 211 ? 9.381 -9.109 -3.493 1.00 90.56 211 TYR A CA 1
ATOM 1620 C C . TYR A 1 211 ? 9.420 -7.729 -4.163 1.00 90.56 211 TYR A C 1
ATOM 1622 O O . TYR A 1 211 ? 10.358 -7.430 -4.900 1.00 90.56 211 TYR A O 1
ATOM 1630 N N . LEU A 1 212 ? 8.446 -6.854 -3.886 1.00 93.19 212 LEU A N 1
ATOM 1631 C CA . LEU A 1 212 ? 8.398 -5.498 -4.447 1.00 93.19 212 LEU A CA 1
ATOM 1632 C C . LEU A 1 212 ? 9.604 -4.657 -4.004 1.00 93.19 212 LEU A C 1
ATOM 1634 O O . LEU A 1 212 ? 10.166 -3.911 -4.811 1.00 93.19 212 LEU A O 1
ATOM 1638 N N . LYS A 1 213 ? 10.035 -4.800 -2.743 1.00 92.25 213 LYS A N 1
ATOM 1639 C CA . LYS A 1 213 ? 11.224 -4.121 -2.208 1.00 92.25 213 LYS A CA 1
ATOM 1640 C C . LYS A 1 213 ? 12.477 -4.471 -3.011 1.00 92.25 213 LYS A C 1
ATOM 1642 O O . LYS A 1 213 ? 13.190 -3.572 -3.453 1.00 92.25 213 LYS A O 1
ATOM 1647 N N . GLU A 1 214 ? 12.724 -5.759 -3.235 1.00 91.06 214 GLU A N 1
ATOM 1648 C CA . GLU A 1 214 ? 13.886 -6.235 -3.992 1.00 91.06 214 GLU A CA 1
ATOM 1649 C C . GLU A 1 214 ? 13.766 -5.896 -5.485 1.00 91.06 214 GLU A C 1
ATOM 1651 O O . GLU A 1 214 ? 14.722 -5.417 -6.101 1.00 91.06 214 GLU A O 1
ATOM 1656 N N . ARG A 1 215 ? 12.576 -6.077 -6.068 1.00 92.12 215 ARG A N 1
ATOM 1657 C CA . ARG A 1 215 ? 12.308 -5.853 -7.497 1.00 92.12 215 ARG A CA 1
ATOM 1658 C C . ARG A 1 215 ? 12.565 -4.414 -7.933 1.00 92.12 215 ARG A C 1
ATOM 1660 O O . ARG A 1 215 ? 13.071 -4.194 -9.035 1.00 92.12 215 ARG A O 1
ATOM 1667 N N . PHE A 1 216 ? 12.288 -3.447 -7.059 1.00 93.94 216 PHE A N 1
ATOM 1668 C CA . PHE A 1 216 ? 12.491 -2.021 -7.324 1.00 93.94 216 PHE A CA 1
ATOM 1669 C C . PHE A 1 216 ? 13.650 -1.396 -6.545 1.00 93.94 216 PHE A C 1
ATOM 1671 O O . PHE A 1 216 ? 13.777 -0.171 -6.517 1.00 93.94 216 PHE A O 1
ATOM 1678 N N . LYS A 1 217 ? 14.554 -2.196 -5.966 1.00 90.25 217 LYS A N 1
ATOM 1679 C CA . LYS A 1 217 ? 15.699 -1.688 -5.188 1.00 90.25 217 LYS A CA 1
ATOM 1680 C C . LYS A 1 217 ? 16.590 -0.703 -5.950 1.00 90.25 217 LYS A C 1
ATOM 1682 O O . LYS A 1 217 ? 17.209 0.164 -5.344 1.00 90.25 217 LYS A O 1
ATOM 1687 N N . TYR A 1 218 ? 16.640 -0.814 -7.281 1.00 89.00 218 TYR A N 1
ATOM 1688 C CA . TYR A 1 218 ? 17.424 0.081 -8.139 1.00 89.00 218 TYR A CA 1
ATOM 1689 C C . TYR A 1 218 ? 16.961 1.545 -8.043 1.00 89.00 218 TYR A C 1
ATOM 1691 O O . TYR A 1 218 ? 17.713 2.449 -8.384 1.00 89.00 218 TYR A O 1
ATOM 1699 N N . THR A 1 219 ? 15.743 1.787 -7.550 1.00 90.75 219 THR A N 1
ATOM 1700 C CA . THR A 1 219 ? 15.169 3.125 -7.353 1.00 90.75 219 THR A CA 1
ATOM 1701 C C . THR A 1 219 ? 15.590 3.800 -6.040 1.00 90.75 219 THR A C 1
ATOM 1703 O O . THR A 1 219 ? 15.216 4.951 -5.795 1.00 90.75 219 THR A O 1
ATOM 1706 N N . SER A 1 220 ? 16.340 3.100 -5.184 1.00 83.81 220 SER A N 1
ATOM 1707 C CA . SER A 1 220 ? 16.807 3.605 -3.885 1.00 83.81 220 SER A CA 1
ATOM 1708 C C . SER A 1 220 ? 18.141 4.350 -3.956 1.00 83.81 220 SER A C 1
ATOM 1710 O O . SER A 1 220 ? 18.555 4.935 -2.961 1.00 83.81 220 SER A O 1
ATOM 1712 N N . GLY A 1 221 ? 18.795 4.354 -5.120 1.00 77.50 221 GLY A N 1
ATOM 1713 C CA . GLY A 1 221 ? 20.129 4.918 -5.282 1.00 77.50 221 GLY A CA 1
ATOM 1714 C C . GLY A 1 221 ? 21.218 4.075 -4.622 1.00 77.50 221 GLY A C 1
ATOM 1715 O O . GLY A 1 221 ? 20.966 3.122 -3.888 1.00 77.50 221 GLY A O 1
ATOM 1716 N N . THR A 1 222 ? 22.455 4.417 -4.941 1.00 81.25 222 THR A N 1
ATOM 1717 C CA . THR A 1 222 ? 23.684 3.869 -4.361 1.00 81.25 222 THR A CA 1
ATOM 1718 C C . THR A 1 222 ? 24.587 5.037 -3.975 1.00 81.25 222 THR A C 1
ATOM 1720 O O . THR A 1 222 ? 24.276 6.181 -4.299 1.00 81.25 222 THR A O 1
ATOM 1723 N N . GLU A 1 223 ? 25.733 4.770 -3.351 1.00 81.00 223 GLU A N 1
ATOM 1724 C CA . GLU A 1 223 ? 26.747 5.805 -3.080 1.00 81.00 223 GLU A CA 1
ATOM 1725 C C . GLU A 1 223 ? 27.216 6.533 -4.353 1.00 81.00 223 GLU A C 1
ATOM 1727 O O . GLU A 1 223 ? 27.652 7.676 -4.292 1.00 81.00 223 GLU A O 1
ATOM 1732 N N . SER A 1 224 ? 27.092 5.893 -5.520 1.00 85.12 224 SER A N 1
ATOM 1733 C CA . SER A 1 224 ? 27.430 6.477 -6.824 1.00 85.12 224 SER A CA 1
ATOM 1734 C C . SER A 1 224 ? 26.269 7.224 -7.492 1.00 85.12 224 SER A C 1
ATOM 1736 O O . SER A 1 224 ? 26.406 7.685 -8.624 1.00 85.12 224 SER A O 1
ATOM 1738 N N . SER A 1 225 ? 25.100 7.298 -6.855 1.00 85.12 225 SER A N 1
ATOM 1739 C CA . SER A 1 225 ? 23.936 7.987 -7.411 1.00 85.12 225 SER A CA 1
ATOM 1740 C C . SER A 1 225 ? 23.996 9.499 -7.157 1.00 85.12 225 SER A C 1
ATOM 1742 O O . SER A 1 225 ? 24.589 9.926 -6.169 1.00 85.12 225 SER A O 1
ATOM 1744 N N . PRO A 1 226 ? 23.362 10.323 -8.016 1.00 85.19 226 PRO A N 1
ATOM 1745 C CA . PRO A 1 226 ? 23.226 11.755 -7.769 1.00 85.19 226 PRO A CA 1
ATOM 1746 C C . PRO A 1 226 ? 22.593 12.060 -6.408 1.00 85.19 226 PRO A C 1
ATOM 1748 O O . PRO A 1 226 ? 21.777 11.285 -5.898 1.00 85.19 226 PRO A O 1
ATOM 1751 N N . GLU A 1 227 ? 22.919 13.227 -5.855 1.00 80.12 227 GLU A N 1
ATOM 1752 C CA . GLU A 1 227 ? 22.251 13.740 -4.662 1.00 80.12 227 GLU A CA 1
ATOM 1753 C C . GLU A 1 227 ? 20.729 13.777 -4.897 1.00 80.12 227 GLU A C 1
ATOM 1755 O O . GLU A 1 227 ? 20.263 14.238 -5.939 1.00 80.12 227 GLU A O 1
ATOM 1760 N N . ASN A 1 228 ? 19.953 13.256 -3.942 1.00 76.44 228 ASN A N 1
ATOM 1761 C CA . ASN A 1 228 ? 18.491 13.109 -4.024 1.00 76.44 228 ASN A CA 1
ATOM 1762 C C . ASN A 1 228 ? 17.967 12.111 -5.078 1.00 76.44 228 ASN A C 1
ATOM 1764 O O . ASN A 1 228 ? 16.796 12.180 -5.455 1.00 76.44 228 ASN A O 1
ATOM 1768 N N . TYR A 1 229 ? 18.778 11.147 -5.531 1.00 82.56 229 TYR A N 1
ATOM 1769 C CA . TYR A 1 229 ? 18.309 10.093 -6.435 1.00 82.56 229 TYR A CA 1
ATOM 1770 C C . TYR A 1 229 ? 17.185 9.250 -5.811 1.00 82.56 229 TYR A C 1
ATOM 1772 O O . TYR A 1 229 ? 17.406 8.398 -4.949 1.00 82.56 229 TYR A O 1
ATOM 1780 N N . ALA A 1 230 ? 15.961 9.470 -6.284 1.00 81.69 230 ALA A N 1
ATOM 1781 C CA . ALA A 1 230 ? 14.786 8.753 -5.815 1.00 81.69 230 ALA A CA 1
ATOM 1782 C C . ALA A 1 230 ? 13.669 8.675 -6.870 1.00 81.69 230 ALA A C 1
ATOM 1784 O O . ALA A 1 230 ? 12.534 9.092 -6.613 1.00 81.69 230 ALA A O 1
ATOM 1785 N N . PRO A 1 231 ? 13.942 8.083 -8.047 1.00 90.06 231 PRO A N 1
ATOM 1786 C CA . PRO A 1 231 ? 12.980 8.042 -9.148 1.00 90.06 231 PRO A CA 1
ATOM 1787 C C . PRO A 1 231 ? 11.675 7.319 -8.789 1.00 90.06 231 PRO A C 1
ATOM 1789 O O . PRO A 1 231 ? 10.662 7.535 -9.440 1.00 90.06 231 PRO A O 1
ATOM 1792 N N . ARG A 1 232 ? 11.653 6.482 -7.741 1.00 91.12 232 ARG A N 1
ATOM 1793 C CA . ARG A 1 232 ? 10.433 5.793 -7.283 1.00 91.12 232 ARG A CA 1
ATOM 1794 C C . ARG A 1 232 ? 9.255 6.723 -7.026 1.00 91.12 232 ARG A C 1
ATOM 1796 O O . ARG A 1 232 ? 8.143 6.357 -7.382 1.00 91.12 232 ARG A O 1
ATOM 1803 N N . LYS A 1 233 ? 9.494 7.903 -6.444 1.00 90.06 233 LYS A N 1
ATOM 1804 C CA . LYS A 1 233 ? 8.430 8.883 -6.208 1.00 90.06 233 LYS A CA 1
ATOM 1805 C C . LYS A 1 233 ? 7.824 9.322 -7.540 1.00 90.06 233 LYS A C 1
ATOM 1807 O O . LYS A 1 233 ? 6.630 9.156 -7.749 1.00 90.06 233 LYS A O 1
ATOM 1812 N N . GLU A 1 234 ? 8.666 9.802 -8.448 1.00 91.19 234 GLU A N 1
ATOM 1813 C CA . GLU A 1 234 ? 8.248 10.309 -9.758 1.00 91.19 234 GLU A CA 1
ATOM 1814 C C . GLU A 1 234 ? 7.553 9.233 -10.600 1.00 91.19 234 GLU A C 1
ATOM 1816 O O . GLU A 1 234 ? 6.555 9.512 -11.256 1.00 91.19 234 GLU A O 1
ATOM 1821 N N . LEU A 1 235 ? 8.046 7.991 -10.565 1.00 95.38 235 LEU A N 1
ATOM 1822 C CA . LEU A 1 235 ? 7.456 6.865 -11.294 1.00 95.38 235 LEU A CA 1
ATOM 1823 C C . LEU A 1 235 ? 6.061 6.511 -10.764 1.00 95.38 235 LEU A C 1
ATOM 1825 O O . LEU A 1 235 ? 5.136 6.319 -11.552 1.00 95.38 235 LEU A O 1
ATOM 1829 N N . ILE A 1 236 ? 5.893 6.456 -9.441 1.00 95.06 236 ILE A N 1
ATOM 1830 C CA . ILE A 1 236 ? 4.591 6.187 -8.822 1.00 95.06 236 ILE A CA 1
ATOM 1831 C C . ILE A 1 236 ? 3.623 7.346 -9.103 1.00 95.06 236 ILE A C 1
ATOM 1833 O O . ILE A 1 236 ? 2.515 7.103 -9.579 1.00 95.06 236 ILE A O 1
ATOM 1837 N N . GLU A 1 237 ? 4.048 8.599 -8.900 1.00 93.00 237 GLU A N 1
ATOM 1838 C CA . GLU A 1 237 ? 3.230 9.791 -9.178 1.00 93.00 237 GLU A CA 1
ATOM 1839 C C . GLU A 1 237 ? 2.841 9.882 -10.654 1.00 93.00 237 GLU A C 1
ATOM 1841 O O . GLU A 1 237 ? 1.709 10.227 -10.972 1.00 93.00 237 GLU A O 1
ATOM 1846 N N . LYS A 1 238 ? 3.734 9.518 -11.578 1.00 95.12 238 LYS A N 1
ATOM 1847 C CA . LYS A 1 238 ? 3.416 9.465 -13.007 1.00 95.12 238 LYS A CA 1
ATOM 1848 C C . LYS A 1 238 ? 2.319 8.444 -13.313 1.00 95.12 238 LYS A C 1
ATOM 1850 O O . LYS A 1 238 ? 1.403 8.754 -14.074 1.00 95.12 238 LYS A O 1
ATOM 1855 N N . GLY A 1 239 ? 2.394 7.259 -12.708 1.00 96.00 239 GLY A N 1
ATOM 1856 C CA . GLY A 1 239 ? 1.347 6.241 -12.781 1.00 96.00 239 GLY A CA 1
ATOM 1857 C C . GLY A 1 239 ? -0.002 6.759 -12.293 1.00 96.00 239 GLY A C 1
ATOM 1858 O O . GLY A 1 239 ? -1.001 6.717 -13.010 1.00 96.00 239 GLY A O 1
ATOM 1859 N N . ILE A 1 240 ? -0.001 7.343 -11.101 1.00 95.12 240 ILE A N 1
ATOM 1860 C CA . ILE A 1 240 ? -1.174 7.960 -10.481 1.00 95.12 240 ILE A CA 1
ATOM 1861 C C . ILE A 1 240 ? -1.757 9.063 -11.361 1.00 95.12 240 ILE A C 1
ATOM 1863 O O . ILE A 1 240 ? -2.943 9.037 -11.666 1.00 95.12 240 ILE A O 1
ATOM 1867 N N . ASN A 1 241 ? -0.940 9.994 -11.843 1.00 93.94 241 ASN A N 1
ATOM 1868 C CA . ASN A 1 241 ? -1.404 11.101 -12.678 1.00 93.94 241 ASN A CA 1
ATOM 1869 C C . ASN A 1 241 ? -2.027 10.602 -13.989 1.00 93.94 241 ASN A C 1
ATOM 1871 O O . ASN A 1 241 ? -2.981 11.197 -14.484 1.00 93.94 241 ASN A O 1
ATOM 1875 N N . SER A 1 242 ? -1.538 9.483 -14.533 1.00 93.81 242 SER A N 1
ATOM 1876 C CA . SER A 1 242 ? -2.121 8.871 -15.732 1.00 93.81 242 SER A CA 1
ATOM 1877 C C . SER A 1 242 ? -3.510 8.259 -15.504 1.00 93.81 242 SER A C 1
ATOM 1879 O O . SER A 1 242 ? -4.261 8.087 -16.462 1.00 93.81 242 SER A O 1
ATOM 1881 N N . SER A 1 243 ? -3.879 7.986 -14.246 1.00 92.81 243 SER A N 1
ATOM 1882 C CA . SER A 1 243 ? -5.207 7.483 -13.880 1.00 92.81 243 SER A CA 1
ATOM 1883 C C . SER A 1 243 ? -6.309 8.549 -13.961 1.00 92.81 243 SER A C 1
ATOM 1885 O O . SER A 1 243 ? -7.478 8.191 -14.089 1.00 92.81 243 SER A O 1
ATOM 1887 N N . GLY A 1 244 ? -5.948 9.838 -13.871 1.00 93.00 244 GLY A N 1
ATOM 1888 C CA . GLY A 1 244 ? -6.890 10.959 -13.754 1.00 93.00 244 GLY A CA 1
ATOM 1889 C C . GLY A 1 244 ? -7.536 11.122 -12.370 1.00 93.00 244 GLY A C 1
ATOM 1890 O O . GLY A 1 244 ? -8.387 11.992 -12.205 1.00 93.00 244 GLY A O 1
ATOM 1891 N N . VAL A 1 245 ? -7.151 10.306 -11.387 1.00 93.62 245 VAL A N 1
ATOM 1892 C CA . VAL A 1 245 ? -7.684 10.338 -10.019 1.00 93.62 245 VAL A CA 1
ATOM 1893 C C . VAL A 1 245 ? -6.987 11.419 -9.187 1.00 93.62 245 VAL A C 1
ATOM 1895 O O . VAL A 1 245 ? -5.756 11.478 -9.140 1.00 93.62 245 VAL A O 1
ATOM 1898 N N . ASP A 1 246 ? -7.766 12.242 -8.477 1.00 92.94 246 ASP A N 1
ATOM 1899 C CA . ASP A 1 246 ? -7.233 13.178 -7.482 1.00 92.94 246 ASP A CA 1
ATOM 1900 C C . ASP A 1 246 ? -6.865 12.433 -6.194 1.00 92.94 246 ASP A C 1
ATOM 1902 O O . ASP A 1 246 ? -7.664 12.261 -5.270 1.00 92.94 246 ASP A O 1
ATOM 1906 N N . MET A 1 247 ? -5.612 11.996 -6.130 1.00 93.19 247 MET A N 1
ATOM 1907 C CA . MET A 1 247 ? -5.124 11.229 -4.992 1.00 93.19 247 MET A CA 1
ATOM 1908 C C . MET A 1 247 ? -5.025 12.025 -3.689 1.00 93.19 247 MET A C 1
ATOM 1910 O O . MET A 1 247 ? -5.007 11.406 -2.626 1.00 93.19 247 MET A O 1
ATOM 1914 N N . LEU A 1 248 ? -4.988 13.362 -3.712 1.00 92.38 248 LEU A N 1
ATOM 1915 C CA . LEU A 1 248 ? -5.038 14.142 -2.469 1.00 92.38 248 LEU A CA 1
ATOM 1916 C C . LEU A 1 248 ? -6.436 14.079 -1.846 1.00 92.38 248 LEU A C 1
ATOM 1918 O O . LEU A 1 248 ? -6.554 13.981 -0.623 1.00 92.38 248 LEU A O 1
ATOM 1922 N N . ALA A 1 249 ? -7.481 14.098 -2.675 1.00 92.88 249 ALA A N 1
ATOM 1923 C CA . ALA A 1 249 ? -8.854 13.905 -2.227 1.00 92.88 249 ALA A CA 1
ATOM 1924 C C . ALA A 1 249 ? -9.100 12.458 -1.768 1.00 92.88 249 ALA A C 1
ATOM 1926 O O . ALA A 1 249 ? -9.589 12.249 -0.657 1.00 92.88 249 ALA A O 1
ATOM 1927 N N . GLU A 1 250 ? -8.696 11.469 -2.573 1.00 94.62 250 GLU A N 1
ATOM 1928 C CA . GLU A 1 250 ? -8.909 10.039 -2.290 1.00 94.62 250 GLU A CA 1
ATOM 1929 C C . GLU A 1 250 ? -8.219 9.566 -1.008 1.00 94.62 250 GLU A C 1
ATOM 1931 O O . GLU A 1 250 ? -8.763 8.745 -0.278 1.00 94.62 250 GLU A O 1
ATOM 1936 N N . THR A 1 251 ? -7.031 10.088 -0.700 1.00 94.19 251 THR A N 1
ATOM 1937 C CA . THR A 1 251 ? -6.296 9.741 0.530 1.00 94.19 251 THR A CA 1
ATOM 1938 C C . THR A 1 251 ? -6.728 10.561 1.745 1.00 94.19 251 THR A C 1
ATOM 1940 O O . THR A 1 251 ? -6.200 10.362 2.831 1.00 94.19 251 THR A O 1
ATOM 1943 N N . GLY A 1 252 ? -7.633 11.531 1.588 1.00 91.56 252 GLY A N 1
ATOM 1944 C CA . GLY A 1 252 ? -8.008 12.461 2.656 1.00 91.56 252 GLY A CA 1
ATOM 1945 C C . GLY A 1 252 ? -6.931 13.500 3.002 1.00 91.56 252 GLY A C 1
ATOM 1946 O O . GLY A 1 252 ? -7.177 14.381 3.826 1.00 91.56 252 GLY A O 1
ATOM 1947 N N . LEU A 1 253 ? -5.764 13.472 2.349 1.00 89.94 253 LEU A N 1
ATOM 1948 C CA . LEU A 1 253 ? -4.666 14.419 2.574 1.00 89.94 253 LEU A CA 1
ATOM 1949 C C . LEU A 1 253 ? -5.030 15.868 2.222 1.00 89.94 253 LEU A C 1
ATOM 1951 O O . LEU A 1 253 ? -4.492 16.800 2.819 1.00 89.94 253 LEU A O 1
ATOM 1955 N N . ALA A 1 254 ? -5.992 16.082 1.322 1.00 88.00 254 ALA A N 1
ATOM 1956 C CA . ALA A 1 254 ? -6.529 17.414 1.043 1.00 88.00 254 ALA A CA 1
ATOM 1957 C C . ALA A 1 254 ? -7.081 18.108 2.308 1.00 88.00 254 ALA A C 1
ATOM 1959 O O . ALA A 1 254 ? -7.037 19.333 2.411 1.00 88.00 254 ALA A O 1
ATOM 1960 N N . LYS A 1 255 ? -7.549 17.335 3.301 1.00 84.69 255 LYS A N 1
ATOM 1961 C CA . LYS A 1 255 ? -8.093 17.842 4.573 1.00 84.69 255 LYS A CA 1
ATOM 1962 C C . LYS A 1 255 ? -7.007 18.187 5.595 1.00 84.69 255 LYS A C 1
ATOM 1964 O O . LYS A 1 255 ? -7.279 18.900 6.554 1.00 84.69 255 LYS A O 1
ATOM 1969 N N . THR A 1 256 ? -5.779 17.703 5.401 1.00 74.31 256 THR A N 1
ATOM 1970 C CA . THR A 1 256 ? -4.662 17.890 6.345 1.00 74.31 256 THR A CA 1
ATOM 1971 C C . THR A 1 256 ? -3.742 19.053 5.961 1.00 74.31 256 THR A C 1
ATOM 1973 O O . THR A 1 256 ? -2.768 19.331 6.658 1.00 74.31 256 THR A O 1
ATOM 1976 N N . GLY A 1 257 ? -4.029 19.747 4.851 1.00 74.00 257 GLY A N 1
ATOM 1977 C CA . GLY A 1 257 ? -3.181 20.818 4.317 1.00 74.00 257 GLY A CA 1
ATOM 1978 C C . GLY A 1 257 ? -1.903 20.315 3.636 1.00 74.00 257 GLY A C 1
ATOM 1979 O O . GLY A 1 257 ? -1.020 21.115 3.310 1.00 74.00 257 GLY A O 1
ATOM 1980 N N . ALA A 1 258 ? -1.786 19.002 3.412 1.00 78.38 258 ALA A N 1
ATOM 1981 C CA . ALA A 1 258 ? -0.672 18.419 2.683 1.00 78.38 258 ALA A CA 1
ATOM 1982 C C . ALA A 1 258 ? -0.643 18.933 1.235 1.00 78.38 258 ALA A C 1
ATOM 1984 O O . ALA A 1 258 ? -1.651 18.945 0.533 1.00 78.38 258 ALA A O 1
ATOM 1985 N N . LYS A 1 259 ? 0.545 19.347 0.779 1.00 75.19 259 LYS A N 1
ATOM 1986 C CA . LYS A 1 259 ? 0.772 19.845 -0.592 1.00 75.19 259 LYS A CA 1
ATOM 1987 C C . LYS A 1 259 ? 1.350 18.792 -1.537 1.00 75.19 259 LYS A C 1
ATOM 1989 O O . LYS A 1 259 ? 1.501 19.058 -2.723 1.00 75.19 259 LYS A O 1
ATOM 1994 N N . ALA A 1 260 ? 1.727 17.632 -1.007 1.00 78.50 260 ALA A N 1
ATOM 1995 C CA . ALA A 1 260 ? 2.334 16.547 -1.762 1.00 78.50 260 ALA A CA 1
ATOM 1996 C C . ALA A 1 260 ? 1.770 15.208 -1.291 1.00 78.50 260 ALA A C 1
ATOM 1998 O O . ALA A 1 260 ? 1.621 14.990 -0.089 1.00 78.50 260 ALA A O 1
ATOM 1999 N N . LEU A 1 261 ? 1.508 14.321 -2.251 1.00 80.06 261 LEU A N 1
ATOM 2000 C CA . LEU A 1 261 ? 0.996 12.977 -2.002 1.00 80.06 261 LEU A CA 1
ATOM 2001 C C . LEU A 1 261 ? 2.044 12.091 -1.316 1.00 80.06 261 LEU A C 1
ATOM 2003 O O . LEU A 1 261 ? 1.743 11.398 -0.349 1.00 80.06 261 LEU A O 1
ATOM 2007 N N . ILE A 1 262 ? 3.290 12.150 -1.798 1.00 79.06 262 ILE A N 1
ATOM 2008 C CA . ILE A 1 262 ? 4.415 11.373 -1.269 1.00 79.06 262 ILE A CA 1
ATOM 2009 C C . ILE A 1 262 ? 5.461 12.352 -0.703 1.00 79.06 262 ILE A C 1
ATOM 2011 O O . ILE A 1 262 ? 6.219 12.971 -1.472 1.00 79.06 262 ILE A O 1
ATOM 2015 N N . PRO A 1 263 ? 5.508 12.553 0.630 1.00 63.03 263 PRO A N 1
ATOM 2016 C CA . PRO A 1 263 ? 6.523 13.388 1.260 1.00 63.03 263 PRO A CA 1
ATOM 2017 C C . PRO A 1 263 ? 7.871 12.647 1.284 1.00 63.03 263 PRO A C 1
ATOM 2019 O O . PRO A 1 263 ? 7.943 11.537 1.778 1.00 63.03 263 PRO A O 1
ATOM 2022 N N . THR A 1 264 ? 8.912 13.281 0.731 1.00 58.78 264 THR A N 1
ATOM 2023 C CA . THR A 1 264 ? 10.365 12.987 0.812 1.00 58.78 264 THR A CA 1
ATOM 2024 C C . THR A 1 264 ? 10.834 11.508 0.787 1.00 58.78 264 THR A C 1
ATOM 2026 O O . THR A 1 264 ? 10.529 10.717 1.671 1.00 58.78 264 THR A O 1
ATOM 2029 N N . PRO A 1 265 ? 11.710 11.108 -0.154 1.00 60.56 265 PRO A N 1
ATOM 2030 C CA . PRO A 1 265 ? 11.898 9.707 -0.518 1.00 60.56 265 PRO A CA 1
ATOM 2031 C C . PRO A 1 265 ? 12.889 8.950 0.383 1.00 60.56 265 PRO A C 1
ATOM 2033 O O . PRO A 1 265 ? 13.999 8.626 -0.038 1.00 60.56 265 PRO A O 1
ATOM 2036 N N . LYS A 1 266 ? 12.501 8.589 1.607 1.00 68.50 266 LYS A N 1
ATOM 2037 C CA . LYS A 1 266 ? 13.221 7.552 2.380 1.00 68.50 266 LYS A CA 1
ATOM 2038 C C . LYS A 1 266 ? 12.565 6.183 2.264 1.00 68.50 266 LYS A C 1
ATOM 2040 O O . LYS A 1 266 ? 13.267 5.176 2.234 1.00 68.50 266 LYS A O 1
ATOM 2045 N N . ASP A 1 267 ? 11.257 6.155 2.065 1.00 81.31 267 ASP A N 1
ATOM 2046 C CA . ASP A 1 267 ? 10.500 4.911 2.053 1.00 81.31 267 ASP A CA 1
ATOM 2047 C C . ASP A 1 267 ? 10.778 4.084 0.800 1.00 81.31 267 ASP A C 1
ATOM 2049 O O . ASP A 1 267 ? 11.028 4.609 -0.291 1.00 81.31 267 ASP A O 1
ATOM 2053 N N . SER A 1 268 ? 10.767 2.763 0.957 1.00 89.06 268 SER A N 1
ATOM 2054 C CA . SER A 1 268 ? 10.853 1.826 -0.164 1.00 89.06 268 SER A CA 1
ATOM 2055 C C . SER A 1 268 ? 9.556 1.836 -0.977 1.00 89.06 268 SER A C 1
ATOM 2057 O O . SER A 1 268 ? 8.498 2.128 -0.427 1.00 89.06 268 SER A O 1
ATOM 2059 N N . VAL A 1 269 ? 9.603 1.390 -2.234 1.00 93.44 269 VAL A N 1
ATOM 2060 C CA . VAL A 1 269 ? 8.410 1.247 -3.091 1.00 93.44 269 VAL A CA 1
ATOM 2061 C C . VAL A 1 269 ? 7.198 0.608 -2.391 1.00 93.44 269 VAL A C 1
ATOM 2063 O O . VAL A 1 269 ? 6.151 1.247 -2.392 1.00 93.44 269 VAL A O 1
ATOM 2066 N N . PRO A 1 270 ? 7.281 -0.585 -1.768 1.00 93.19 270 PRO A N 1
ATOM 2067 C CA . PRO A 1 270 ? 6.093 -1.191 -1.172 1.00 93.19 270 PRO A CA 1
ATOM 2068 C C . PRO A 1 270 ? 5.521 -0.380 -0.002 1.00 93.19 270 PRO A C 1
ATOM 2070 O O . PRO A 1 270 ? 4.306 -0.319 0.117 1.00 93.19 270 PRO A O 1
ATOM 2073 N N . HIS A 1 271 ? 6.350 0.303 0.796 1.00 91.25 271 HIS A N 1
ATOM 2074 C CA . HIS A 1 271 ? 5.864 1.226 1.833 1.00 91.25 271 HIS A CA 1
ATOM 2075 C C . HIS A 1 271 ? 5.016 2.350 1.221 1.00 91.25 271 HIS A C 1
ATOM 2077 O O . HIS A 1 271 ? 3.905 2.582 1.673 1.00 91.25 271 HIS A O 1
ATOM 2083 N N . ILE A 1 272 ? 5.490 2.982 0.141 1.00 92.94 272 ILE A N 1
ATOM 2084 C CA . ILE A 1 272 ? 4.744 4.048 -0.549 1.00 92.94 272 ILE A CA 1
ATOM 2085 C C . ILE A 1 272 ? 3.398 3.524 -1.075 1.00 92.94 272 ILE A C 1
ATOM 2087 O O . ILE A 1 272 ? 2.367 4.166 -0.891 1.00 92.94 272 ILE A O 1
ATOM 2091 N N . LEU A 1 273 ? 3.402 2.362 -1.736 1.00 95.00 273 LEU A N 1
ATOM 2092 C CA . LEU A 1 273 ? 2.195 1.769 -2.320 1.00 95.00 273 LEU A CA 1
ATOM 2093 C C . LEU A 1 273 ? 1.159 1.404 -1.248 1.00 95.00 273 LEU A C 1
ATOM 2095 O O . LEU A 1 273 ? -0.011 1.762 -1.385 1.00 95.00 273 LEU A O 1
ATOM 2099 N N . TRP A 1 274 ? 1.594 0.734 -0.178 1.00 94.25 274 TRP A N 1
ATOM 2100 C CA . TRP A 1 274 ? 0.716 0.340 0.921 1.00 94.25 274 TRP A CA 1
ATOM 2101 C C . TRP A 1 274 ? 0.213 1.541 1.717 1.00 94.25 274 TRP A C 1
ATOM 2103 O O . TRP A 1 274 ? -0.978 1.590 1.988 1.00 94.25 274 TRP A O 1
ATOM 2113 N N . ASP A 1 275 ? 1.043 2.552 1.990 1.00 93.25 275 ASP A N 1
ATOM 2114 C CA . ASP A 1 275 ? 0.597 3.769 2.678 1.00 93.25 275 ASP A CA 1
ATOM 2115 C C . ASP A 1 275 ? -0.507 4.492 1.894 1.00 93.25 275 ASP A C 1
ATOM 2117 O O . ASP A 1 275 ? -1.501 4.924 2.477 1.00 93.25 275 ASP A O 1
ATOM 2121 N N . MET A 1 276 ? -0.384 4.604 0.566 1.00 93.62 276 MET A N 1
ATOM 2122 C CA . MET A 1 276 ? -1.442 5.201 -0.257 1.00 93.62 276 MET A CA 1
ATOM 2123 C C . MET A 1 276 ? -2.743 4.398 -0.178 1.00 93.62 276 MET A C 1
ATOM 2125 O O . MET A 1 276 ? -3.816 4.981 -0.030 1.00 93.62 276 MET A O 1
ATOM 2129 N N . MET A 1 277 ? -2.655 3.070 -0.245 1.00 95.75 277 MET A N 1
ATOM 2130 C CA . MET A 1 277 ? -3.814 2.182 -0.146 1.00 95.75 277 MET A CA 1
ATOM 2131 C C . MET A 1 277 ? -4.462 2.227 1.244 1.00 95.75 277 MET A C 1
ATOM 2133 O O . MET A 1 277 ? -5.684 2.321 1.332 1.00 95.75 277 MET A O 1
ATOM 2137 N N . SER A 1 278 ? -3.658 2.257 2.307 1.00 96.62 278 SER A N 1
ATOM 2138 C CA . SER A 1 278 ? -4.076 2.460 3.698 1.00 96.62 278 SER A CA 1
ATOM 2139 C C . SER A 1 278 ? -4.820 3.780 3.892 1.00 96.62 278 SER A C 1
ATOM 2141 O O . SER A 1 278 ? -5.907 3.806 4.467 1.00 96.62 278 SER A O 1
ATOM 2143 N N . MET A 1 279 ? -4.279 4.885 3.370 1.00 95.94 279 MET A N 1
ATOM 2144 C CA . MET A 1 279 ? -4.923 6.198 3.468 1.00 95.94 279 MET A CA 1
ATOM 2145 C C . MET A 1 279 ? -6.256 6.248 2.711 1.00 95.94 279 MET A C 1
ATOM 2147 O O . MET A 1 279 ? -7.233 6.775 3.240 1.00 95.94 279 MET A O 1
ATOM 2151 N N . ARG A 1 280 ? -6.325 5.669 1.503 1.00 96.50 280 ARG A N 1
ATOM 2152 C CA . ARG A 1 280 ? -7.584 5.558 0.740 1.00 96.50 280 ARG A CA 1
ATOM 2153 C C . ARG A 1 280 ? -8.621 4.721 1.483 1.00 96.50 280 ARG A C 1
ATOM 2155 O O . ARG A 1 280 ? -9.766 5.138 1.619 1.00 96.50 280 ARG A O 1
ATOM 2162 N N . TYR A 1 281 ? -8.207 3.572 2.012 1.00 98.00 281 TYR A N 1
ATOM 2163 C CA . TYR A 1 281 ? -9.066 2.700 2.807 1.00 98.00 281 TYR A CA 1
ATOM 2164 C C . TYR A 1 281 ? -9.643 3.429 4.027 1.00 98.00 281 TYR A C 1
ATOM 2166 O O . TYR A 1 281 ? -10.854 3.419 4.228 1.00 98.00 281 TYR A O 1
ATOM 2174 N N . ALA A 1 282 ? -8.800 4.145 4.779 1.00 97.56 282 ALA A N 1
ATOM 2175 C CA . ALA A 1 282 ? -9.221 4.977 5.906 1.00 97.56 282 ALA A CA 1
ATOM 2176 C C . ALA A 1 282 ? -10.191 6.095 5.499 1.00 97.56 282 ALA A C 1
ATOM 2178 O O . ALA A 1 282 ? -11.173 6.351 6.197 1.00 97.56 282 ALA A O 1
ATOM 2179 N N . ASN A 1 283 ? -9.949 6.756 4.367 1.00 96.62 283 ASN A N 1
ATOM 2180 C CA . ASN A 1 283 ? -10.800 7.849 3.906 1.00 96.62 283 ASN A CA 1
ATOM 2181 C C . ASN A 1 283 ? -12.179 7.372 3.410 1.00 96.62 283 ASN A C 1
ATOM 2183 O O . ASN A 1 283 ? -13.135 8.141 3.487 1.00 96.62 283 ASN A O 1
ATOM 2187 N N . ASN A 1 284 ? -12.290 6.114 2.971 1.00 95.56 284 ASN A N 1
ATOM 2188 C CA . ASN A 1 284 ? -13.534 5.509 2.485 1.00 95.56 284 ASN A CA 1
ATOM 2189 C C . ASN A 1 284 ? -14.379 4.841 3.582 1.00 95.56 284 ASN A C 1
ATOM 2191 O O . ASN A 1 284 ? -15.462 4.329 3.293 1.00 95.56 284 ASN A O 1
ATOM 2195 N N . VAL A 1 285 ? -13.913 4.819 4.836 1.00 97.19 285 VAL A N 1
ATOM 2196 C CA . VAL A 1 285 ? -14.685 4.240 5.942 1.00 97.19 285 VAL A CA 1
ATOM 2197 C C . VAL A 1 285 ? -15.986 5.010 6.149 1.00 97.19 285 VAL A C 1
ATOM 2199 O O . VAL A 1 285 ? -16.003 6.238 6.225 1.00 97.19 285 VAL A O 1
ATOM 2202 N N . SER A 1 286 ? -17.077 4.261 6.310 1.00 94.19 286 SER A N 1
ATOM 2203 C CA . SER A 1 286 ? -18.378 4.794 6.705 1.00 94.19 286 SER A CA 1
ATOM 2204 C C . SER A 1 286 ? -18.853 4.140 8.006 1.00 94.19 286 SER A C 1
ATOM 2206 O O . SER A 1 286 ? -18.769 2.920 8.169 1.00 94.19 286 SER A O 1
ATOM 2208 N N . GLY A 1 287 ? -19.349 4.959 8.936 1.00 94.06 287 GLY A N 1
ATOM 2209 C CA . GLY A 1 287 ? -19.744 4.511 10.273 1.00 94.06 287 GLY A CA 1
ATOM 2210 C C . GLY A 1 287 ? -18.552 4.365 11.225 1.00 94.06 287 GLY A C 1
ATOM 2211 O O . GLY A 1 287 ? -17.689 5.240 11.271 1.00 94.06 287 GLY A O 1
ATOM 2212 N N . ASP A 1 288 ? -18.519 3.274 11.989 1.00 95.44 288 ASP A N 1
ATOM 2213 C CA . ASP A 1 288 ? -17.477 2.965 12.973 1.00 95.44 288 ASP A CA 1
ATOM 2214 C C . ASP A 1 288 ? -16.311 2.159 12.369 1.00 95.44 288 ASP A C 1
ATOM 2216 O O . ASP A 1 288 ? -16.503 1.289 11.514 1.00 95.44 288 ASP A O 1
ATOM 2220 N N . ALA A 1 289 ? -15.106 2.372 12.904 1.00 98.25 289 ALA A N 1
ATOM 2221 C CA . ALA A 1 289 ? -13.918 1.562 12.638 1.00 98.25 289 ALA A CA 1
ATOM 2222 C C . ALA A 1 289 ? -13.475 0.791 13.890 1.00 98.25 289 ALA A C 1
ATOM 2224 O O . ALA A 1 289 ? -13.609 1.270 15.019 1.00 98.25 289 ALA A O 1
ATOM 2225 N N . THR A 1 290 ? -12.885 -0.388 13.699 1.00 98.56 290 THR A N 1
ATOM 2226 C CA . THR A 1 290 ? -12.218 -1.152 14.764 1.00 98.56 290 THR A CA 1
ATOM 2227 C C . THR A 1 290 ? -10.731 -1.277 14.455 1.00 98.56 290 THR A C 1
ATOM 2229 O O . THR A 1 290 ? -10.364 -1.684 13.357 1.00 98.56 290 THR A O 1
ATOM 2232 N N . ALA A 1 291 ? -9.868 -0.966 15.421 1.00 98.38 291 ALA A N 1
ATOM 2233 C CA . ALA A 1 291 ? -8.426 -1.153 15.294 1.00 98.38 291 ALA A CA 1
ATOM 2234 C C . ALA A 1 291 ? -7.947 -2.216 16.278 1.00 98.38 291 ALA A C 1
ATOM 2236 O O . ALA A 1 291 ? -8.238 -2.147 17.472 1.00 98.38 291 ALA A O 1
ATOM 2237 N N . ILE A 1 292 ? -7.237 -3.212 15.762 1.00 97.62 292 ILE A N 1
ATOM 2238 C CA . ILE A 1 292 ? -6.768 -4.361 16.526 1.00 97.62 292 ILE A CA 1
ATOM 2239 C C . ILE A 1 292 ? -5.284 -4.208 16.820 1.00 97.62 292 ILE A C 1
ATOM 2241 O O . ILE A 1 292 ? -4.454 -4.193 15.909 1.00 97.62 292 ILE A O 1
ATOM 2245 N N . HIS A 1 293 ? -4.968 -4.179 18.110 1.00 96.06 293 HIS A N 1
ATOM 2246 C CA . HIS A 1 293 ? -3.614 -4.227 18.631 1.00 96.06 293 HIS A CA 1
ATOM 2247 C C . HIS A 1 293 ? -3.411 -5.544 19.362 1.00 96.06 293 HIS A C 1
ATOM 2249 O O . HIS A 1 293 ? -3.946 -5.764 20.445 1.00 96.06 293 HIS A O 1
ATOM 2255 N N . ALA A 1 294 ? -2.641 -6.455 18.767 1.00 89.31 294 ALA A N 1
ATOM 2256 C CA . ALA A 1 294 ? -2.368 -7.754 19.382 1.00 89.31 294 ALA A CA 1
ATOM 2257 C C . ALA A 1 294 ? -1.334 -7.670 20.514 1.00 89.31 294 ALA A C 1
ATOM 2259 O O . ALA A 1 294 ? -0.977 -8.701 21.069 1.00 89.31 294 ALA A O 1
ATOM 2260 N N . VAL A 1 295 ? -0.844 -6.478 20.840 1.00 88.94 295 VAL A N 1
ATOM 2261 C CA . VAL A 1 295 ? 0.077 -6.167 21.937 1.00 88.94 295 VAL A CA 1
ATOM 2262 C C . VAL A 1 295 ? -0.685 -5.546 23.121 1.00 88.94 295 VAL A C 1
ATOM 2264 O O . VAL A 1 295 ? -1.805 -5.054 22.960 1.00 88.94 295 VAL A O 1
ATOM 2267 N N . SER A 1 296 ? -0.095 -5.590 24.316 1.00 90.06 296 SER A N 1
ATOM 2268 C CA . SER A 1 296 ? -0.634 -4.940 25.517 1.00 90.06 296 SER A CA 1
ATOM 2269 C C . SER A 1 296 ? -0.613 -3.418 25.388 1.00 90.06 296 SER A C 1
ATOM 2271 O O . SER A 1 296 ? 0.341 -2.855 24.849 1.00 90.06 296 SER A O 1
ATOM 2273 N N . ALA A 1 297 ? -1.637 -2.745 25.921 1.00 91.88 297 ALA A N 1
ATOM 2274 C CA . ALA A 1 297 ? -1.660 -1.281 26.006 1.00 91.88 297 ALA A CA 1
ATOM 2275 C C . ALA A 1 297 ? -0.520 -0.719 26.883 1.00 91.88 297 ALA A C 1
ATOM 2277 O O . ALA A 1 297 ? -0.069 0.409 26.670 1.00 91.88 297 ALA A O 1
ATOM 2278 N N . ASP A 1 298 ? -0.036 -1.518 27.837 1.00 90.44 298 ASP A N 1
ATOM 2279 C CA . ASP A 1 298 ? 1.044 -1.158 28.757 1.00 90.44 298 ASP A CA 1
ATOM 2280 C C . ASP A 1 298 ? 2.435 -1.566 28.242 1.00 90.44 298 ASP A C 1
ATOM 2282 O O . ASP A 1 298 ? 3.447 -1.259 28.881 1.00 90.44 298 ASP A O 1
ATOM 2286 N N . ASP A 1 299 ? 2.514 -2.225 27.080 1.00 89.38 299 ASP A N 1
ATOM 2287 C CA . ASP A 1 299 ? 3.784 -2.647 26.495 1.00 89.38 299 ASP A CA 1
ATOM 2288 C C . ASP A 1 299 ? 4.663 -1.423 26.160 1.00 89.38 299 ASP A C 1
ATOM 2290 O O . ASP A 1 299 ? 4.209 -0.498 25.472 1.00 89.38 299 ASP A O 1
ATOM 2294 N N . PRO A 1 300 ? 5.942 -1.388 26.588 1.00 88.75 300 PRO A N 1
ATOM 2295 C CA . PRO A 1 300 ? 6.863 -0.306 26.243 1.00 88.75 300 PRO A CA 1
ATOM 2296 C C . PRO A 1 300 ? 6.981 -0.048 24.736 1.00 88.75 300 PRO A C 1
ATOM 2298 O O . PRO A 1 300 ? 7.226 1.089 24.332 1.00 88.75 300 PRO A O 1
ATOM 2301 N N . TYR A 1 301 ? 6.779 -1.070 23.899 1.00 86.50 301 TYR A N 1
ATOM 2302 C CA . TYR A 1 301 ? 6.787 -0.943 22.448 1.00 86.50 301 TYR A CA 1
ATOM 2303 C C . TYR A 1 301 ? 5.727 0.045 21.940 1.00 86.50 301 TYR A C 1
ATOM 2305 O O . TYR A 1 301 ? 6.034 0.817 21.031 1.00 86.50 301 TYR A O 1
ATOM 2313 N N . ILE A 1 302 ? 4.542 0.123 22.563 1.00 88.69 302 ILE A N 1
ATOM 2314 C CA . ILE A 1 302 ? 3.504 1.110 22.206 1.00 88.69 302 ILE A CA 1
ATOM 2315 C C . ILE A 1 302 ? 4.045 2.539 22.324 1.00 88.69 302 ILE A C 1
ATOM 2317 O O . ILE A 1 302 ? 3.670 3.416 21.553 1.00 88.69 302 ILE A O 1
ATOM 2321 N N . LYS A 1 303 ? 4.950 2.796 23.272 1.00 90.50 303 LYS A N 1
ATOM 2322 C CA . LYS A 1 303 ? 5.544 4.123 23.508 1.00 90.50 303 LYS A CA 1
ATOM 2323 C C . LYS A 1 303 ? 6.785 4.384 22.650 1.00 90.50 303 LYS A C 1
ATOM 2325 O O . LYS A 1 303 ? 7.349 5.470 22.727 1.00 90.50 303 LYS A O 1
ATOM 2330 N N . SER A 1 304 ? 7.229 3.405 21.863 1.00 91.75 304 SER A N 1
ATOM 2331 C CA . SER A 1 304 ? 8.419 3.537 21.022 1.00 91.75 304 SER A CA 1
ATOM 2332 C C . SER A 1 304 ? 8.159 4.394 19.784 1.00 91.75 304 SER A C 1
ATOM 2334 O O . SER A 1 304 ? 7.063 4.371 19.221 1.00 91.75 304 SER A O 1
ATOM 2336 N N . ASP A 1 305 ? 9.202 5.067 19.294 1.00 91.62 305 ASP A N 1
ATOM 2337 C CA . ASP A 1 305 ? 9.142 5.825 18.038 1.00 91.62 305 ASP A CA 1
ATOM 2338 C C . ASP A 1 305 ? 8.673 4.954 16.869 1.00 91.62 305 ASP A C 1
ATOM 2340 O O . ASP A 1 305 ? 7.867 5.391 16.057 1.00 91.62 305 ASP A O 1
ATOM 2344 N N . ALA A 1 306 ? 9.117 3.695 16.810 1.00 87.06 306 ALA A N 1
ATOM 2345 C CA . ALA A 1 306 ? 8.738 2.771 15.745 1.00 87.06 306 ALA A CA 1
ATOM 2346 C C . ALA A 1 306 ? 7.226 2.495 15.712 1.00 87.06 306 ALA A C 1
ATOM 2348 O O . ALA A 1 306 ? 6.651 2.365 14.634 1.00 87.06 306 ALA A O 1
ATOM 2349 N N . TYR A 1 307 ? 6.572 2.400 16.873 1.00 88.56 307 TYR A N 1
ATOM 2350 C CA . TYR A 1 307 ? 5.120 2.251 16.935 1.00 88.56 307 TYR A CA 1
ATOM 2351 C C . TYR A 1 307 ? 4.413 3.572 16.626 1.00 88.56 307 TYR A C 1
ATOM 2353 O O . TYR A 1 307 ? 3.510 3.610 15.794 1.00 88.56 307 TYR A O 1
ATOM 2361 N N . GLN A 1 308 ? 4.848 4.668 17.249 1.00 92.19 308 GLN A N 1
ATOM 2362 C CA . GLN A 1 308 ? 4.233 5.988 17.080 1.00 92.19 308 GLN A CA 1
ATOM 2363 C C . GLN A 1 308 ? 4.345 6.517 15.642 1.00 92.19 308 GLN A C 1
ATOM 2365 O O . GLN A 1 308 ? 3.480 7.263 15.195 1.00 92.19 308 GLN A O 1
ATOM 2370 N N . GLN A 1 309 ? 5.373 6.097 14.902 1.00 89.69 309 GLN A N 1
ATOM 2371 C CA . GLN A 1 309 ? 5.611 6.497 13.515 1.00 89.69 309 GLN A CA 1
ATOM 2372 C C . GLN A 1 309 ? 5.094 5.489 12.474 1.00 89.69 309 GLN A C 1
ATOM 2374 O O . GLN A 1 309 ? 5.382 5.641 11.288 1.00 89.69 309 GLN A O 1
ATOM 2379 N N . ASN A 1 310 ? 4.338 4.461 12.877 1.00 90.00 310 ASN A N 1
ATOM 2380 C CA . ASN A 1 310 ? 3.806 3.475 11.934 1.00 90.00 310 ASN A CA 1
ATOM 2381 C C . ASN A 1 310 ? 2.607 4.003 11.117 1.00 90.00 310 ASN A C 1
ATOM 2383 O O . ASN A 1 310 ? 2.038 5.056 11.416 1.00 90.00 310 ASN A O 1
ATOM 2387 N N . THR A 1 311 ? 2.203 3.250 10.087 1.00 92.06 311 THR A N 1
ATOM 2388 C CA . THR A 1 311 ? 1.103 3.614 9.175 1.00 92.06 311 THR A CA 1
ATOM 2389 C C . THR A 1 311 ? -0.215 3.892 9.913 1.00 92.06 311 THR A C 1
ATOM 2391 O O . THR A 1 311 ? -0.860 4.903 9.630 1.00 92.06 311 THR A O 1
ATOM 2394 N N . TRP A 1 312 ? -0.580 3.078 10.912 1.00 95.50 312 TRP A N 1
ATOM 2395 C CA . TRP A 1 312 ? -1.788 3.299 11.718 1.00 95.50 312 TRP A CA 1
ATOM 2396 C C . TRP A 1 312 ? -1.784 4.679 12.386 1.00 95.50 312 TRP A C 1
ATOM 2398 O O . TRP A 1 312 ? -2.707 5.472 12.193 1.00 95.50 312 TRP A O 1
ATOM 2408 N N . ASN A 1 313 ? -0.728 4.991 13.140 1.00 94.44 313 ASN A N 1
ATOM 2409 C CA . ASN A 1 313 ? -0.658 6.207 13.950 1.00 94.44 313 ASN A CA 1
ATOM 2410 C C . ASN A 1 313 ? -0.410 7.471 13.116 1.00 94.44 313 ASN A C 1
ATOM 2412 O O . ASN A 1 313 ? -0.959 8.526 13.427 1.00 94.44 313 ASN A O 1
ATOM 2416 N N . MET A 1 314 ? 0.387 7.376 12.049 1.00 90.94 314 MET A N 1
ATOM 2417 C CA . MET A 1 314 ? 0.775 8.540 11.246 1.00 90.94 314 MET A CA 1
ATOM 2418 C C . MET A 1 314 ? -0.166 8.840 10.084 1.00 90.94 314 MET A C 1
ATOM 2420 O O . MET A 1 314 ? -0.154 9.966 9.582 1.00 90.94 314 MET A O 1
ATOM 2424 N N . LYS A 1 315 ? -0.930 7.850 9.610 1.00 91.69 315 LYS A N 1
ATOM 2425 C CA . LYS A 1 315 ? -1.707 7.958 8.368 1.00 91.69 315 LYS A CA 1
ATOM 2426 C C . LYS A 1 315 ? -3.180 7.646 8.598 1.00 91.69 315 LYS A C 1
ATOM 2428 O O . LYS A 1 315 ? -4.016 8.534 8.459 1.00 91.69 315 LYS A O 1
ATOM 2433 N N . GLU A 1 316 ? -3.498 6.416 8.988 1.00 95.88 316 GLU A N 1
ATOM 2434 C CA . GLU A 1 316 ? -4.879 5.912 9.008 1.00 95.88 316 GLU A CA 1
ATOM 2435 C C . GLU A 1 316 ? -5.720 6.576 10.105 1.00 95.88 316 GLU A C 1
ATOM 2437 O O . GLU A 1 316 ? -6.756 7.181 9.819 1.00 95.88 316 GLU A O 1
ATOM 2442 N N . LYS A 1 317 ? -5.253 6.539 11.359 1.00 96.44 317 LYS A N 1
ATOM 2443 C CA . LYS A 1 317 ? -5.962 7.121 12.507 1.00 96.44 317 LYS A CA 1
ATOM 2444 C C . LYS A 1 317 ? -6.197 8.632 12.359 1.00 96.44 317 LYS A C 1
ATOM 2446 O O . LYS A 1 317 ? -7.329 9.060 12.610 1.00 96.44 317 LYS A O 1
ATOM 2451 N N . PRO A 1 318 ? -5.221 9.458 11.927 1.00 94.12 318 PRO A N 1
ATOM 2452 C CA . PRO A 1 318 ? -5.467 10.875 11.658 1.00 94.12 318 PRO A CA 1
ATOM 2453 C C . PRO A 1 318 ? -6.560 11.126 10.610 1.00 94.12 318 PRO A C 1
ATOM 2455 O O . PRO A 1 318 ? -7.402 12.000 10.820 1.00 94.12 318 PRO A O 1
ATOM 2458 N N . ILE A 1 319 ? -6.597 10.347 9.522 1.00 95.25 319 ILE A N 1
ATOM 2459 C CA . ILE A 1 319 ? -7.628 10.471 8.478 1.00 95.25 319 ILE A CA 1
ATOM 2460 C C . ILE A 1 319 ? -9.009 10.130 9.043 1.00 95.25 319 ILE A C 1
ATOM 2462 O O . ILE A 1 319 ? -9.928 10.941 8.924 1.00 95.25 319 ILE A O 1
ATOM 2466 N N . LEU A 1 320 ? -9.145 8.985 9.720 1.00 96.50 320 LEU A N 1
ATOM 2467 C CA . LEU A 1 320 ? -10.397 8.570 10.367 1.00 96.50 320 LEU A CA 1
ATOM 2468 C C . LEU A 1 320 ? -10.896 9.635 11.354 1.00 96.50 320 LEU A C 1
ATOM 2470 O O . LEU A 1 320 ? -12.061 10.028 11.313 1.00 96.50 320 LEU A O 1
ATOM 2474 N N . THR A 1 321 ? -9.991 10.164 12.182 1.00 94.94 321 THR A N 1
ATOM 2475 C CA . THR A 1 321 ? -10.296 11.238 13.141 1.00 94.94 321 THR A CA 1
ATOM 2476 C C . THR A 1 321 ? -10.797 12.492 12.427 1.00 94.94 321 THR A C 1
ATOM 2478 O O . THR A 1 321 ? -11.818 13.053 12.815 1.00 94.94 321 THR A O 1
ATOM 2481 N N . SER A 1 322 ? -10.131 12.912 11.345 1.00 93.56 322 SER A N 1
ATOM 2482 C CA . SER A 1 322 ? -10.551 14.078 10.553 1.00 93.56 322 SER A CA 1
ATOM 2483 C C . SER A 1 322 ? -11.908 13.889 9.863 1.00 93.56 322 SER A C 1
ATOM 2485 O O . SER A 1 322 ? -12.616 14.862 9.609 1.00 93.56 322 SER A O 1
ATOM 2487 N N . ASN A 1 323 ? -12.289 12.636 9.607 1.00 94.25 323 ASN A N 1
ATOM 2488 C CA . ASN A 1 323 ? -13.581 12.250 9.048 1.00 94.25 323 ASN A CA 1
ATOM 2489 C C . ASN A 1 323 ? -14.669 12.059 10.120 1.00 94.25 323 ASN A C 1
ATOM 2491 O O . ASN A 1 323 ? -15.792 11.702 9.774 1.00 94.25 323 ASN A O 1
ATOM 2495 N N . ASN A 1 324 ? -14.368 12.320 11.398 1.00 95.38 324 ASN A N 1
ATOM 2496 C CA . ASN A 1 324 ? -15.259 12.081 12.540 1.00 95.38 324 ASN A CA 1
ATOM 2497 C C . ASN A 1 324 ? -15.723 10.616 12.659 1.00 95.38 324 ASN A C 1
ATOM 2499 O O . ASN A 1 324 ? -16.825 10.344 13.135 1.00 95.38 324 ASN A O 1
ATOM 2503 N N . VAL A 1 325 ? -14.886 9.668 12.230 1.00 96.88 325 VAL A N 1
ATOM 2504 C CA . VAL A 1 325 ? -15.140 8.236 12.414 1.00 96.88 325 VAL A CA 1
ATOM 2505 C C . VAL A 1 325 ? -14.880 7.863 13.872 1.00 96.88 325 VAL A C 1
ATOM 2507 O O . VAL A 1 325 ? -13.830 8.188 14.430 1.00 96.88 325 VAL A O 1
ATOM 2510 N N . THR A 1 326 ? -15.814 7.137 14.490 1.00 97.50 326 THR A N 1
ATOM 2511 C CA . THR A 1 326 ? -15.589 6.557 15.820 1.00 97.50 326 THR A CA 1
ATOM 2512 C C . THR A 1 326 ? -14.664 5.351 15.691 1.00 97.50 326 THR A C 1
ATOM 2514 O O . THR A 1 326 ? -14.970 4.397 14.975 1.00 97.50 326 THR A O 1
ATOM 2517 N N . ILE A 1 327 ? -13.539 5.375 16.406 1.00 98.25 327 ILE A N 1
ATOM 2518 C CA . ILE A 1 327 ? -12.525 4.316 16.376 1.00 98.25 327 ILE A CA 1
ATOM 2519 C C . ILE A 1 327 ? -12.580 3.521 17.682 1.00 98.25 327 ILE A C 1
ATOM 2521 O O . ILE A 1 327 ? -12.351 4.062 18.763 1.00 98.25 327 ILE A O 1
ATOM 2525 N N . LYS A 1 328 ? -12.842 2.217 17.582 1.00 97.88 328 LYS A N 1
ATOM 2526 C CA . LYS A 1 328 ? -12.781 1.264 18.697 1.00 97.88 328 LYS A CA 1
ATOM 2527 C C . LYS A 1 328 ? -11.431 0.555 18.676 1.00 97.88 328 LYS A C 1
ATOM 2529 O O . LYS A 1 328 ? -11.256 -0.424 17.953 1.00 97.88 328 LYS A O 1
ATOM 2534 N N . GLU A 1 329 ? -10.475 1.055 19.452 1.00 97.44 329 G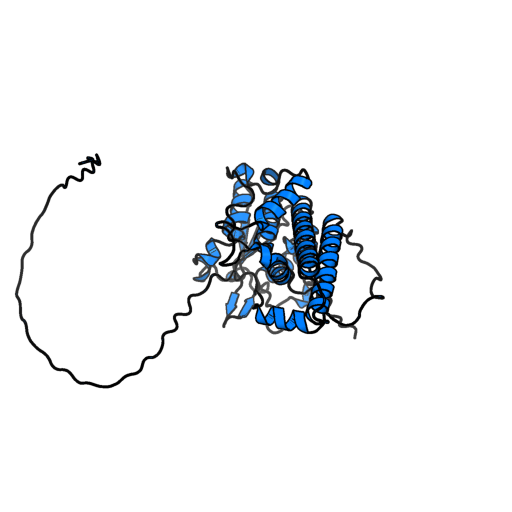LU A N 1
ATOM 2535 C CA . GLU A 1 329 ? -9.177 0.392 19.619 1.00 97.44 329 GLU A CA 1
ATOM 2536 C C . GLU A 1 329 ? -9.300 -0.756 20.629 1.00 97.44 329 GLU A C 1
ATOM 2538 O O . GLU A 1 329 ? -9.823 -0.567 21.728 1.00 97.44 329 GLU A O 1
ATOM 2543 N N . LYS A 1 330 ? -8.835 -1.949 20.246 1.00 97.31 330 LYS A N 1
ATOM 2544 C CA . LYS A 1 330 ? -8.805 -3.140 21.099 1.00 97.31 330 LYS A CA 1
ATOM 2545 C C . LYS A 1 330 ? -7.372 -3.618 21.272 1.00 97.31 330 LYS A C 1
ATOM 2547 O O . LYS A 1 330 ? -6.734 -3.963 20.282 1.00 97.31 330 LYS A O 1
ATOM 2552 N N . PHE A 1 331 ? -6.901 -3.665 22.512 1.00 95.31 331 PHE A N 1
ATOM 2553 C CA . PHE A 1 331 ? -5.580 -4.198 22.866 1.00 95.31 331 PHE A CA 1
ATOM 2554 C C . PHE A 1 331 ? -5.665 -5.659 23.309 1.00 95.31 331 PHE A C 1
ATOM 2556 O O . PHE A 1 331 ? -6.760 -6.183 23.522 1.00 95.31 331 PHE A O 1
ATOM 2563 N N . SER A 1 332 ? -4.517 -6.327 23.450 1.00 90.69 332 SER A N 1
ATOM 2564 C CA . SER A 1 332 ? -4.436 -7.772 23.717 1.00 90.69 332 SER A CA 1
ATOM 2565 C C . SER A 1 332 ? -5.312 -8.258 24.884 1.00 90.69 332 SER A C 1
ATOM 2567 O O . SER A 1 332 ? -5.904 -9.335 24.813 1.00 90.69 332 SER A O 1
ATOM 2569 N N . GLU A 1 333 ? -5.474 -7.440 25.924 1.00 90.38 333 GLU A N 1
ATOM 2570 C CA . GLU A 1 333 ? -6.285 -7.699 27.114 1.00 90.38 333 GLU A CA 1
ATOM 2571 C C . GLU A 1 333 ? -7.776 -7.844 26.786 1.00 90.38 333 GLU A C 1
ATOM 2573 O O . GLU A 1 333 ? -8.497 -8.580 27.455 1.00 90.38 333 GLU A O 1
ATOM 2578 N N . GLN A 1 334 ? -8.233 -7.163 25.735 1.00 90.94 334 GLN A N 1
ATOM 2579 C CA . GLN A 1 334 ? -9.613 -7.148 25.247 1.00 90.94 334 GLN A CA 1
ATOM 2580 C C . GLN A 1 334 ? -9.844 -8.161 24.111 1.00 90.94 334 GLN A C 1
ATOM 2582 O O . GLN A 1 334 ? -10.943 -8.225 23.558 1.00 90.94 334 GLN A O 1
ATOM 2587 N N . LEU A 1 335 ? -8.814 -8.932 23.745 1.00 86.69 335 LEU A N 1
ATOM 2588 C CA . LEU A 1 335 ? -8.802 -9.876 22.620 1.00 86.69 335 LEU A CA 1
ATOM 2589 C C . LEU A 1 335 ? -8.617 -11.332 23.078 1.00 86.69 335 LEU A C 1
ATOM 2591 O O . LEU A 1 335 ? -8.239 -12.200 22.289 1.00 86.69 335 LEU A O 1
ATOM 2595 N N . GLN A 1 336 ? -8.865 -11.627 24.357 1.00 76.06 336 GLN A N 1
ATOM 2596 C CA . GLN A 1 336 ? -8.739 -12.986 24.886 1.00 76.06 336 GLN A CA 1
ATOM 2597 C C . GLN A 1 336 ? -9.632 -13.965 24.105 1.00 76.06 336 GLN A C 1
ATOM 2599 O O . GLN A 1 336 ? -10.829 -13.741 23.947 1.00 76.06 336 GLN A O 1
ATOM 2604 N N . GLY A 1 337 ? -9.035 -15.046 23.593 1.00 75.81 337 GLY A N 1
ATOM 2605 C CA . GLY A 1 337 ? -9.712 -16.036 22.741 1.00 75.81 337 GLY A CA 1
ATOM 2606 C C . GLY A 1 337 ? -9.830 -15.655 21.257 1.00 75.81 337 GLY A C 1
ATOM 2607 O O . GLY A 1 337 ? -10.184 -16.508 20.441 1.00 75.81 337 GLY A O 1
ATOM 2608 N N . GLU A 1 338 ? -9.491 -14.416 20.897 1.00 82.19 338 GLU A N 1
ATOM 2609 C CA . GLU A 1 338 ? -9.489 -13.904 19.521 1.00 82.19 338 GLU A CA 1
ATOM 2610 C C . GLU A 1 338 ? -8.075 -13.792 18.931 1.00 82.19 338 GLU A C 1
ATOM 2612 O O . GLU A 1 338 ? -7.924 -13.828 17.711 1.00 82.19 338 GLU A O 1
ATOM 2617 N N . LEU A 1 339 ? -7.038 -13.690 19.775 1.00 80.44 339 LEU A N 1
ATOM 2618 C CA . LEU A 1 339 ? -5.640 -13.591 19.343 1.00 80.44 339 LEU A CA 1
ATOM 2619 C C . LEU A 1 339 ? -5.212 -14.784 18.477 1.00 80.44 339 LEU A C 1
ATOM 2621 O O . LEU A 1 339 ? -5.344 -15.947 18.868 1.00 80.44 339 LEU A O 1
ATOM 2625 N N . VAL A 1 340 ? -4.622 -14.471 17.322 1.00 78.69 340 VAL A N 1
ATOM 2626 C CA . VAL A 1 340 ? -4.121 -15.457 16.359 1.00 78.69 340 VAL A CA 1
ATOM 2627 C C . VAL A 1 340 ? -2.596 -15.445 16.315 1.00 78.69 340 VAL A C 1
ATOM 2629 O O . VAL A 1 340 ? -1.983 -14.415 16.027 1.00 78.69 340 VAL A O 1
ATOM 2632 N N . GLY A 1 341 ? -1.968 -16.604 16.530 1.00 68.19 341 GLY A N 1
ATOM 2633 C CA . GLY A 1 341 ? -0.533 -16.796 16.322 1.00 68.19 341 GLY A CA 1
ATOM 2634 C C . GLY A 1 341 ? -0.144 -17.261 14.916 1.00 68.19 341 GLY A C 1
ATOM 2635 O O . GLY A 1 341 ? -0.907 -17.932 14.226 1.00 68.19 341 GLY A O 1
ATOM 2636 N N . GLY A 1 342 ? 1.083 -16.927 14.496 1.00 53.50 342 GLY A N 1
ATOM 2637 C CA . GLY A 1 342 ? 1.615 -17.266 13.165 1.00 53.50 342 GLY A CA 1
ATOM 2638 C C . GLY A 1 342 ? 2.094 -18.718 12.991 1.00 53.50 342 GLY A C 1
ATOM 2639 O O . GLY A 1 342 ? 2.366 -19.138 11.870 1.00 53.50 342 GLY A O 1
ATOM 2640 N N . LYS A 1 343 ? 2.201 -19.499 14.077 1.00 54.81 343 LYS A N 1
ATOM 2641 C CA . LYS A 1 343 ? 2.569 -20.931 14.072 1.00 54.81 343 LYS A CA 1
ATOM 2642 C C . LYS A 1 343 ? 1.410 -21.774 14.610 1.00 54.81 343 LYS A C 1
ATOM 2644 O O . LYS A 1 343 ? 0.674 -21.318 15.479 1.00 54.81 343 LYS A O 1
ATOM 2649 N N . GLU A 1 344 ? 1.285 -23.021 14.144 1.00 47.88 344 GLU A N 1
ATOM 2650 C CA . GLU A 1 344 ? 0.175 -23.929 14.503 1.00 47.88 344 GLU A CA 1
ATOM 2651 C C . GLU A 1 344 ? -0.047 -24.090 16.011 1.00 47.88 344 GLU A C 1
ATOM 2653 O O . GLU A 1 344 ? -1.182 -24.091 16.473 1.00 47.88 344 GLU A O 1
ATOM 2658 N N . GLN A 1 345 ? 1.039 -24.120 16.781 1.00 45.19 345 GLN A N 1
ATOM 2659 C CA . GLN A 1 345 ? 1.042 -24.244 18.243 1.00 45.19 345 GLN A CA 1
ATOM 2660 C C . GLN A 1 345 ? 0.461 -23.035 19.010 1.00 45.19 345 GLN A C 1
ATOM 2662 O O . GLN A 1 345 ? 0.305 -23.101 20.226 1.00 45.19 345 GLN A O 1
ATOM 2667 N N . HIS A 1 346 ? 0.137 -21.936 18.320 1.00 45.88 346 HIS A N 1
ATOM 2668 C CA . HIS A 1 346 ? -0.481 -20.728 18.888 1.00 45.88 346 HIS A CA 1
ATOM 2669 C C . HIS A 1 346 ? -1.784 -20.343 18.161 1.00 45.88 346 HIS A C 1
ATOM 2671 O O . HIS A 1 346 ? -2.274 -19.223 18.293 1.00 45.88 346 HIS A O 1
ATOM 2677 N N . LYS A 1 347 ? -2.363 -21.270 17.381 1.00 47.50 347 LYS A N 1
ATOM 2678 C CA . LYS A 1 347 ? -3.673 -21.106 16.741 1.00 47.50 347 LYS A CA 1
ATOM 2679 C C . LYS A 1 347 ? -4.788 -21.386 17.752 1.00 47.50 347 LYS A C 1
ATOM 2681 O O . LYS A 1 347 ? -5.496 -22.383 17.643 1.00 47.50 347 LYS A O 1
ATOM 2686 N N . THR A 1 348 ? -5.000 -20.513 18.729 1.00 42.75 348 THR A N 1
ATOM 2687 C CA . THR A 1 348 ? -6.334 -20.453 19.333 1.00 42.75 348 THR A CA 1
ATOM 2688 C C . THR A 1 348 ? -7.265 -19.856 18.274 1.00 42.75 348 THR A C 1
ATOM 2690 O O . THR A 1 348 ? -7.135 -18.691 17.930 1.00 42.75 348 THR A O 1
ATOM 2693 N N . ASN A 1 349 ? -8.147 -20.677 17.697 1.00 46.56 349 ASN A N 1
ATOM 2694 C CA . ASN A 1 349 ? -9.242 -20.323 16.772 1.00 46.56 349 ASN A CA 1
ATOM 2695 C C . ASN A 1 349 ? -9.009 -20.142 15.256 1.00 46.56 349 ASN A C 1
ATOM 2697 O O . ASN A 1 349 ? -10.009 -20.054 14.549 1.00 46.56 349 ASN A O 1
ATOM 2701 N N . TRP A 1 350 ? -7.794 -20.185 14.695 1.00 43.88 350 TRP A N 1
ATOM 2702 C CA . TRP A 1 350 ? -7.622 -20.000 13.231 1.00 43.88 350 TRP A CA 1
ATOM 2703 C C . TRP A 1 350 ? -8.320 -21.068 12.363 1.00 43.88 350 TRP A C 1
ATOM 2705 O O . TRP A 1 350 ? -8.787 -20.788 11.264 1.00 43.88 350 TRP A O 1
ATOM 2715 N N . SER A 1 351 ? -8.411 -22.310 12.844 1.00 43.50 351 SER A N 1
ATOM 2716 C CA . SER A 1 351 ? -9.035 -23.419 12.105 1.00 43.50 351 SER A CA 1
ATOM 2717 C C . SER A 1 351 ? -10.557 -23.297 11.963 1.00 43.50 351 SER A C 1
ATOM 2719 O O . SER A 1 351 ? -11.116 -23.906 11.057 1.00 43.50 351 SER A O 1
ATOM 2721 N N . ASN A 1 352 ? -11.220 -22.498 12.807 1.00 39.28 352 ASN A N 1
ATOM 2722 C CA . ASN A 1 352 ? -12.680 -22.345 12.800 1.00 39.28 352 ASN A CA 1
ATOM 2723 C C . ASN A 1 352 ? -13.166 -21.108 12.031 1.00 39.28 352 ASN A C 1
ATOM 2725 O O . ASN A 1 352 ? -14.369 -20.962 11.837 1.00 39.28 352 ASN A O 1
ATOM 2729 N N . THR A 1 353 ? -12.268 -20.213 11.608 1.00 42.94 353 THR A N 1
ATOM 2730 C CA . THR A 1 353 ? -12.646 -18.945 10.964 1.00 42.94 353 THR A CA 1
ATOM 2731 C C . THR A 1 353 ? -12.543 -18.969 9.450 1.00 42.94 353 THR A C 1
ATOM 2733 O O . THR A 1 353 ? -12.936 -17.999 8.833 1.00 42.94 353 THR A O 1
ATOM 2736 N N . GLY A 1 354 ? -12.023 -20.034 8.833 1.00 38.41 354 GLY A N 1
ATOM 2737 C CA . GLY A 1 354 ? -11.768 -20.064 7.385 1.00 38.41 354 GLY A CA 1
ATOM 2738 C C . GLY A 1 354 ? -10.445 -19.397 7.000 1.00 38.41 354 GLY A C 1
ATOM 2739 O O . GLY A 1 354 ? -9.732 -19.953 6.162 1.00 38.41 354 GLY A O 1
ATOM 2740 N N . GLY A 1 355 ? -10.074 -18.319 7.702 1.00 46.31 355 GLY A N 1
ATOM 2741 C CA . GLY A 1 355 ? -8.768 -17.665 7.655 1.00 46.31 355 GLY A CA 1
ATOM 2742 C C . GLY A 1 355 ? -8.545 -16.925 6.338 1.00 46.31 355 GLY A C 1
ATOM 2743 O O . GLY A 1 355 ? -8.879 -17.423 5.265 1.00 46.31 355 GLY A O 1
ATOM 2744 N N . PHE A 1 356 ? -7.909 -15.752 6.380 1.00 43.88 356 PHE A N 1
ATOM 2745 C CA . PHE A 1 356 ? -7.486 -15.098 5.144 1.00 43.88 356 PHE A CA 1
ATOM 2746 C C . PHE A 1 356 ? -6.443 -15.972 4.437 1.00 43.88 356 PHE A C 1
ATOM 2748 O O . PHE A 1 356 ? -5.287 -16.082 4.858 1.00 43.88 356 PHE A O 1
ATOM 2755 N N . LYS A 1 357 ? -6.866 -16.620 3.353 1.00 45.78 357 LYS A N 1
ATOM 2756 C CA . LYS A 1 357 ? -5.989 -17.365 2.456 1.00 45.78 357 LYS A CA 1
ATOM 2757 C C . LYS A 1 357 ? -5.40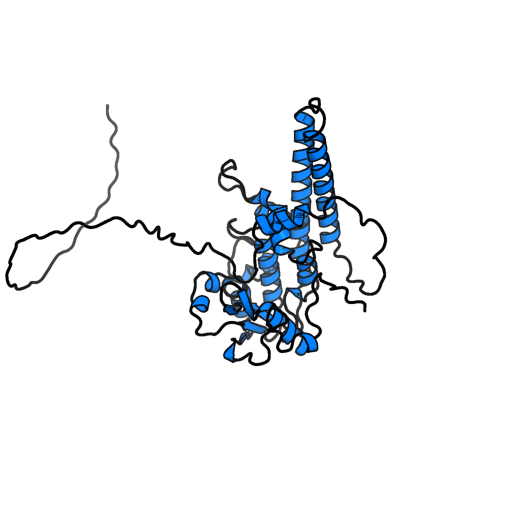9 -16.377 1.446 1.00 45.78 357 LYS A C 1
ATOM 2759 O O . LYS A 1 357 ? -6.036 -16.067 0.436 1.00 45.78 357 LYS A O 1
ATOM 2764 N N . GLY A 1 358 ? -4.217 -15.851 1.736 1.00 46.03 358 GLY A N 1
ATOM 2765 C CA . GLY A 1 358 ? -3.358 -15.258 0.702 1.00 46.03 358 GLY A CA 1
ATOM 2766 C C . GLY A 1 358 ? -2.912 -16.320 -0.320 1.00 46.03 358 GLY A C 1
ATOM 2767 O O . GLY A 1 358 ? -3.430 -17.433 -0.316 1.00 46.03 358 GLY A O 1
ATOM 2768 N N . ASN A 1 359 ? -1.908 -16.032 -1.156 1.00 35.56 359 ASN A N 1
ATOM 2769 C CA . ASN A 1 359 ? -1.365 -16.939 -2.195 1.00 35.56 359 ASN A CA 1
ATOM 2770 C C . ASN A 1 359 ? -0.919 -18.354 -1.749 1.00 35.56 359 ASN A C 1
ATOM 2772 O O . ASN A 1 359 ? -0.417 -19.121 -2.569 1.00 35.56 359 ASN A O 1
ATOM 2776 N N . VAL A 1 360 ? -1.076 -18.736 -0.484 1.00 34.47 360 VAL A N 1
ATOM 2777 C CA . VAL A 1 360 ? -0.840 -20.106 -0.036 1.00 34.47 360 VAL A CA 1
ATOM 2778 C C . VAL A 1 360 ? -2.162 -20.865 -0.054 1.00 34.47 360 VAL A C 1
ATOM 2780 O O . VAL A 1 360 ? -2.794 -21.103 0.974 1.00 34.47 360 VAL A O 1
ATOM 2783 N N . ASP A 1 361 ? -2.555 -21.304 -1.248 1.00 33.09 361 ASP A N 1
ATOM 2784 C CA . ASP A 1 361 ? -3.282 -22.562 -1.347 1.00 33.09 361 ASP A CA 1
ATOM 2785 C C . ASP A 1 361 ? -2.277 -23.637 -0.904 1.00 33.09 361 ASP A C 1
ATOM 2787 O O . ASP A 1 361 ? -1.477 -24.144 -1.693 1.00 33.09 361 ASP A O 1
ATOM 2791 N N . THR A 1 362 ? -2.191 -23.901 0.406 1.00 35.44 362 THR A N 1
ATOM 2792 C CA . THR A 1 362 ? -1.503 -25.098 0.886 1.00 35.44 362 THR A CA 1
ATOM 2793 C C . THR A 1 362 ? -2.341 -26.252 0.384 1.00 35.44 362 THR A C 1
ATOM 2795 O O . THR A 1 362 ? -3.308 -26.645 1.037 1.00 35.44 362 THR A O 1
ATOM 2798 N N . GLY A 1 363 ? -2.005 -26.741 -0.808 1.00 33.19 363 GLY A N 1
ATOM 2799 C CA . GLY A 1 363 ? -2.547 -27.962 -1.359 1.00 33.19 363 GLY A CA 1
ATOM 2800 C C . GLY A 1 363 ? -2.386 -29.074 -0.333 1.00 33.19 363 GLY A C 1
ATOM 2801 O O . GLY A 1 363 ? -1.355 -29.729 -0.263 1.00 33.19 363 GLY A O 1
ATOM 2802 N N . SER A 1 364 ? -3.423 -29.277 0.465 1.00 28.69 364 SER A N 1
ATOM 2803 C CA . SER A 1 364 ? -3.687 -30.520 1.156 1.00 28.69 364 SER A CA 1
ATOM 2804 C C . SER A 1 364 ? -4.925 -31.089 0.481 1.00 28.69 364 SER A C 1
ATOM 2806 O O . SER A 1 364 ? -6.054 -30.977 0.946 1.00 28.69 364 SER A O 1
ATOM 2808 N N . LYS A 1 365 ? -4.695 -31.632 -0.717 1.00 29.64 365 LYS A N 1
ATOM 2809 C CA . LYS A 1 365 ? -5.463 -32.780 -1.177 1.00 29.64 365 LYS A CA 1
ATOM 2810 C C . LYS A 1 365 ? -4.711 -34.003 -0.680 1.00 29.64 365 LYS A C 1
ATOM 2812 O O . LYS A 1 365 ? -3.742 -34.394 -1.322 1.00 29.64 365 LYS A O 1
ATOM 2817 N N . THR A 1 366 ? -5.116 -34.491 0.488 1.00 32.44 366 THR A N 1
ATOM 2818 C CA . THR A 1 366 ? -5.605 -35.855 0.780 1.00 32.44 366 THR A CA 1
ATOM 2819 C C . THR A 1 366 ? -5.602 -36.058 2.279 1.00 32.44 366 THR A C 1
ATOM 2821 O O . THR A 1 366 ? -4.508 -35.893 2.865 1.00 32.44 366 THR A O 1
#